Protein AF-F6WWE1-F1 (afdb_monomer_lite)

Sequence (229 aa):
MSYNGKITDGNFELQYRARCFYGRTVPSVCDVVFAVNNTKDWFSSTTFYLSDRSIKSYRSFRYDCYIFNYARRVMFGYTMLSRSMGLLVTQPQMETALRKILQPFKNYTWPGQCESNHLVVPVTYTTGESNLSNFVPPYMHSATTTGFLQIRAESYDGTYFAMCPAVRLNNCDGQFVCIGGVKNGYSTSNACNDLTDWNGIANNPDNHISKKYAHSKADIKSTIMIFYR

pLDDT: mean 82.83, std 10.73, range [48.19, 95.81]

Structure (mmCIF, N/CA/C/O backbone):
data_AF-F6WWE1-F1
#
_entry.id   AF-F6WWE1-F1
#
loop_
_atom_site.group_PDB
_atom_site.id
_atom_site.type_symbol
_atom_site.label_atom_id
_atom_site.label_alt_id
_atom_site.label_comp_id
_atom_site.label_asym_id
_atom_site.label_entity_id
_atom_site.label_seq_id
_atom_site.pdbx_PDB_ins_code
_atom_site.Cartn_x
_atom_site.Cartn_y
_atom_site.Cartn_z
_atom_site.occupancy
_atom_site.B_iso_or_equiv
_atom_site.auth_seq_id
_atom_site.auth_comp_id
_atom_site.auth_asym_id
_atom_site.auth_atom_id
_atom_site.pdbx_PDB_model_num
ATOM 1 N N . MET A 1 1 ? -22.659 -2.943 8.923 1.00 87.44 1 MET A N 1
ATOM 2 C CA . MET A 1 1 ? -22.053 -3.022 10.272 1.00 87.44 1 MET A CA 1
ATOM 3 C C . MET A 1 1 ? -20.801 -2.171 10.256 1.00 87.44 1 MET A C 1
ATOM 5 O O . MET A 1 1 ? -20.138 -2.168 9.227 1.00 87.44 1 MET A O 1
ATOM 9 N N . SER A 1 2 ? -20.496 -1.453 11.331 1.00 90.50 2 SER A N 1
ATOM 10 C CA . SER A 1 2 ? -19.273 -0.650 11.420 1.00 90.50 2 SER A CA 1
ATOM 11 C C . SER A 1 2 ? -18.490 -1.050 12.659 1.00 90.50 2 SER A C 1
ATOM 13 O O . SER A 1 2 ? -19.090 -1.390 13.677 1.00 90.50 2 SER A O 1
ATOM 15 N N . TYR A 1 3 ? -17.169 -1.004 12.555 1.00 93.50 3 TYR A N 1
ATOM 16 C CA . TYR A 1 3 ? -16.258 -1.283 13.652 1.00 93.50 3 TYR A CA 1
ATOM 17 C C . TYR A 1 3 ? -15.235 -0.165 13.774 1.00 93.50 3 TYR A C 1
ATOM 19 O O . TYR A 1 3 ? -14.798 0.424 12.785 1.00 93.50 3 TYR A O 1
ATOM 27 N N . ASN A 1 4 ? -14.807 0.085 14.998 1.00 94.31 4 ASN A N 1
ATOM 28 C CA . ASN A 1 4 ? -13.729 0.999 15.297 1.00 94.31 4 ASN A CA 1
ATOM 29 C C . ASN A 1 4 ? -12.997 0.506 16.534 1.00 94.31 4 ASN A C 1
ATOM 31 O O . ASN A 1 4 ? -13.627 0.088 17.502 1.00 94.31 4 ASN A O 1
ATOM 35 N N . GLY A 1 5 ? -11.674 0.586 16.519 1.00 94.44 5 GLY A N 1
ATOM 36 C CA . GLY A 1 5 ? -10.897 0.064 17.628 1.00 94.44 5 GLY A CA 1
ATOM 37 C C . GLY A 1 5 ? -9.429 0.420 17.554 1.00 94.44 5 GLY A C 1
ATOM 38 O O . GLY A 1 5 ? -8.971 1.129 16.650 1.00 94.44 5 GLY A O 1
ATOM 39 N N . LYS A 1 6 ? -8.710 -0.081 18.553 1.00 94.81 6 LYS A N 1
ATOM 40 C CA . LYS A 1 6 ? -7.261 -0.007 18.650 1.00 94.81 6 LYS A CA 1
ATOM 41 C C . LYS A 1 6 ? -6.705 -1.390 18.947 1.00 94.81 6 LYS A C 1
ATOM 43 O O . LYS A 1 6 ? -7.298 -2.151 19.705 1.00 94.81 6 LYS A O 1
ATOM 48 N N . ILE A 1 7 ? -5.560 -1.691 18.357 1.00 95.00 7 ILE A N 1
ATOM 49 C CA . ILE A 1 7 ? -4.804 -2.918 18.559 1.00 95.00 7 ILE A CA 1
ATOM 50 C C . ILE A 1 7 ? -3.414 -2.511 19.019 1.00 95.00 7 ILE A C 1
ATOM 52 O O . ILE A 1 7 ? -2.723 -1.781 18.313 1.00 95.00 7 ILE A O 1
ATOM 56 N N . THR A 1 8 ? -2.990 -3.022 20.167 1.00 93.12 8 THR A N 1
ATOM 57 C CA . THR A 1 8 ? -1.591 -2.949 20.592 1.00 93.12 8 THR A CA 1
ATOM 58 C C . THR A 1 8 ? -0.927 -4.294 20.327 1.00 93.12 8 THR A C 1
ATOM 60 O O . THR A 1 8 ? -1.500 -5.353 20.622 1.00 93.12 8 THR A O 1
ATOM 63 N N . ASP A 1 9 ? 0.262 -4.260 19.733 1.00 89.00 9 ASP A N 1
ATOM 64 C CA . ASP A 1 9 ? 1.059 -5.449 19.456 1.00 89.00 9 ASP A CA 1
ATOM 65 C C . ASP A 1 9 ? 2.564 -5.128 19.495 1.00 89.00 9 ASP A C 1
ATOM 67 O O . ASP A 1 9 ? 3.139 -4.600 18.541 1.00 89.00 9 ASP A O 1
ATOM 71 N N . GLY A 1 10 ? 3.210 -5.418 20.628 1.00 88.94 10 GLY A N 1
ATOM 72 C CA . GLY A 1 10 ? 4.575 -4.963 20.901 1.00 88.94 10 GLY A CA 1
ATOM 73 C C . GLY A 1 10 ? 4.642 -3.437 21.020 1.00 88.94 10 GLY A C 1
ATOM 74 O O . GLY A 1 10 ? 3.846 -2.841 21.741 1.00 88.94 10 GLY A O 1
ATOM 75 N N . ASN A 1 11 ? 5.571 -2.805 20.293 1.00 89.44 11 ASN A N 1
ATOM 76 C CA . ASN A 1 11 ? 5.728 -1.342 20.263 1.00 89.44 11 ASN A CA 1
ATOM 77 C C . ASN A 1 11 ? 4.753 -0.641 19.299 1.00 89.44 11 ASN A C 1
ATOM 79 O O . ASN A 1 11 ? 4.817 0.579 19.150 1.00 89.44 11 ASN A O 1
ATOM 83 N N . PHE A 1 12 ? 3.891 -1.395 18.610 1.00 91.12 12 PHE A N 1
ATOM 84 C CA . PHE A 1 12 ? 2.969 -0.857 17.617 1.00 91.12 12 PHE A CA 1
ATOM 85 C C . PHE A 1 12 ? 1.581 -0.625 18.223 1.00 91.12 12 PHE A C 1
ATOM 87 O O . PHE A 1 12 ? 1.000 -1.537 18.818 1.00 91.12 12 PHE A O 1
ATOM 94 N N . GLU A 1 13 ? 1.019 0.567 18.012 1.00 93.50 13 GLU A N 1
ATOM 95 C CA . GLU A 1 13 ? -0.414 0.836 18.171 1.00 93.50 13 GLU A CA 1
ATOM 96 C C . GLU A 1 13 ? -1.033 1.043 16.787 1.00 93.50 13 GLU A C 1
ATOM 98 O O . GLU A 1 13 ? -0.643 1.940 16.038 1.00 93.50 13 GLU A O 1
ATOM 103 N N . LEU A 1 14 ? -2.027 0.223 16.456 1.00 93.44 14 LEU A N 1
ATOM 104 C CA . LEU A 1 14 ? -2.829 0.339 15.247 1.00 93.44 14 LEU A CA 1
ATOM 105 C C . LEU A 1 14 ? -4.232 0.816 15.617 1.00 93.44 14 LEU A C 1
ATOM 107 O O . LEU A 1 14 ? -4.953 0.140 16.346 1.00 93.44 14 LEU A O 1
ATOM 111 N N . GLN A 1 15 ? -4.645 1.961 15.084 1.00 94.88 15 GLN A N 1
ATOM 112 C CA . GLN A 1 15 ? -6.026 2.444 15.141 1.00 94.88 15 GLN A CA 1
ATOM 113 C C . GLN A 1 15 ? -6.735 2.047 13.847 1.00 94.88 15 GLN A C 1
ATOM 115 O O . GLN A 1 15 ? -6.130 2.145 12.782 1.00 94.88 15 GLN A O 1
ATOM 120 N N . TYR A 1 16 ? -7.999 1.624 13.907 1.00 94.81 16 TYR A N 1
ATOM 121 C CA . TYR A 1 16 ? -8.746 1.258 12.702 1.00 94.81 16 TYR A CA 1
ATOM 122 C C . TYR A 1 16 ? -10.198 1.750 12.698 1.00 94.81 16 TYR A C 1
ATOM 124 O O . TYR A 1 16 ? -10.828 1.986 13.738 1.00 94.81 16 TYR A O 1
ATOM 132 N N . ARG A 1 17 ? -10.727 1.877 11.481 1.00 94.69 17 ARG A N 1
ATOM 133 C CA . ARG A 1 17 ? -12.132 2.104 11.135 1.00 94.69 17 ARG A CA 1
ATOM 134 C C . ARG A 1 17 ? -12.515 1.084 10.077 1.00 94.69 17 ARG A C 1
ATOM 136 O O . ARG A 1 17 ? -11.770 0.898 9.119 1.00 94.69 17 ARG A O 1
ATOM 143 N N . ALA A 1 18 ? -13.654 0.428 10.242 1.00 93.12 18 ALA A N 1
ATOM 144 C CA . ALA A 1 18 ? -14.125 -0.531 9.264 1.00 93.12 18 ALA A CA 1
ATOM 145 C C . ALA A 1 18 ? -15.625 -0.467 9.020 1.00 93.12 18 ALA A C 1
ATOM 147 O O . ALA A 1 18 ? -16.416 -0.170 9.919 1.00 93.12 18 ALA A O 1
ATOM 148 N N . ARG A 1 19 ? -16.013 -0.817 7.796 1.00 91.88 19 ARG A N 1
ATOM 149 C CA . ARG A 1 19 ? -17.398 -0.906 7.355 1.00 91.88 19 ARG A CA 1
ATOM 150 C C . ARG A 1 19 ? -17.631 -2.188 6.591 1.00 91.88 19 ARG A C 1
ATOM 152 O O . ARG A 1 19 ? -17.045 -2.405 5.545 1.00 91.88 19 ARG A O 1
ATOM 159 N N . CYS A 1 20 ? -18.566 -2.978 7.089 1.00 92.12 20 CYS A N 1
ATOM 160 C CA . CYS A 1 20 ? -18.932 -4.268 6.543 1.00 92.12 20 CYS A CA 1
ATOM 161 C C . CYS A 1 20 ? -20.318 -4.255 5.897 1.00 92.12 20 CYS A C 1
ATOM 163 O O . CYS A 1 20 ? -21.329 -3.960 6.555 1.00 92.12 20 CYS A O 1
ATOM 165 N N . PHE A 1 21 ? -20.348 -4.673 4.637 1.00 90.81 21 PHE A N 1
ATOM 166 C CA . PHE A 1 21 ? -21.519 -5.016 3.843 1.00 90.81 21 PHE A CA 1
ATOM 167 C C . PHE A 1 21 ? -21.629 -6.544 3.773 1.00 90.81 21 PHE A C 1
ATOM 169 O O . PHE A 1 21 ? -20.702 -7.226 3.341 1.00 90.81 21 PHE A O 1
ATOM 176 N N . TYR A 1 22 ? -22.746 -7.092 4.244 1.00 93.44 22 TYR A N 1
ATOM 177 C CA . TYR A 1 22 ? -22.943 -8.532 4.439 1.00 93.44 22 TYR A CA 1
ATOM 178 C C . TYR A 1 22 ? -24.430 -8.897 4.284 1.00 93.44 22 TYR A C 1
ATOM 180 O O . TYR A 1 22 ? -25.260 -8.012 4.065 1.00 93.44 22 TYR A O 1
ATOM 188 N N . GLY A 1 23 ? -24.764 -10.187 4.385 1.00 88.69 23 GLY A N 1
ATOM 189 C CA . GLY A 1 23 ? -26.147 -10.679 4.323 1.00 88.69 23 GLY A CA 1
ATOM 190 C C . GLY A 1 23 ? -26.704 -10.837 2.905 1.00 88.69 23 GLY A C 1
ATOM 191 O O . GLY A 1 23 ? -27.915 -10.848 2.715 1.00 88.69 23 GLY A O 1
ATOM 192 N N . ARG A 1 24 ? -25.828 -10.929 1.900 1.00 85.44 24 ARG A N 1
ATOM 193 C CA . ARG A 1 24 ? -26.193 -11.186 0.499 1.00 85.44 24 ARG A CA 1
ATOM 194 C C . ARG A 1 24 ? -25.726 -12.582 0.086 1.00 85.44 24 ARG A C 1
ATOM 196 O O . ARG A 1 24 ? -24.880 -13.170 0.742 1.00 85.44 24 ARG A O 1
ATOM 203 N N . THR A 1 25 ? -26.213 -13.088 -1.042 1.00 87.81 25 THR A N 1
ATOM 204 C CA . THR A 1 25 ? -25.735 -14.353 -1.639 1.00 87.81 25 THR A CA 1
ATOM 205 C C . THR A 1 25 ? -24.327 -14.255 -2.241 1.00 87.81 25 THR A C 1
ATOM 207 O O . THR A 1 25 ? -23.790 -15.242 -2.734 1.00 87.81 25 THR A O 1
ATOM 210 N N . VAL A 1 26 ? -23.712 -13.072 -2.187 1.00 87.25 26 VAL A N 1
ATOM 211 C CA . VAL A 1 26 ? -22.336 -12.802 -2.615 1.00 87.25 26 VAL A CA 1
ATOM 212 C C . VAL A 1 26 ? -21.418 -12.654 -1.397 1.00 87.25 26 VAL A C 1
ATOM 214 O O . VAL A 1 26 ? -21.916 -12.367 -0.304 1.00 87.25 26 VAL A O 1
ATOM 217 N N . PRO A 1 27 ? -20.091 -12.833 -1.546 1.00 89.75 27 PRO A N 1
ATOM 218 C CA . PRO A 1 27 ? -19.147 -12.602 -0.458 1.00 89.75 27 PRO A CA 1
ATOM 219 C C . PRO A 1 27 ? -19.346 -11.239 0.216 1.00 89.75 27 PRO A C 1
ATOM 221 O O . PRO A 1 27 ? -19.665 -10.246 -0.440 1.00 89.75 27 PRO A O 1
ATOM 224 N N . SER A 1 28 ? -19.167 -11.188 1.537 1.00 91.94 28 SER A N 1
ATOM 225 C CA . SER A 1 28 ? -19.201 -9.923 2.269 1.00 91.94 28 SER A CA 1
ATOM 226 C C . SER A 1 28 ? -18.017 -9.052 1.863 1.00 91.94 28 SER A C 1
ATOM 228 O O . SER A 1 28 ? -16.964 -9.569 1.495 1.00 91.94 28 SER A O 1
ATOM 230 N N . VAL A 1 29 ? -18.139 -7.741 2.027 1.00 90.81 29 VAL A N 1
ATOM 231 C CA . VAL A 1 29 ? -17.014 -6.814 1.863 1.00 90.81 29 VAL A CA 1
ATOM 232 C C . VAL A 1 29 ? -16.911 -5.956 3.106 1.00 90.81 29 VAL A C 1
ATOM 234 O O . VAL A 1 29 ? -17.898 -5.360 3.532 1.00 90.81 29 VAL A O 1
ATOM 237 N N . CYS A 1 30 ? -15.725 -5.921 3.698 1.00 92.44 30 CYS A N 1
ATOM 238 C CA . CYS A 1 30 ? -15.390 -5.068 4.819 1.00 92.44 30 CYS A CA 1
ATOM 239 C C . CYS A 1 30 ? -14.237 -4.155 4.437 1.00 92.44 30 CYS A C 1
ATOM 241 O O . CYS A 1 30 ? -13.093 -4.601 4.387 1.00 92.44 30 CYS A O 1
ATOM 243 N N . ASP A 1 31 ? -14.551 -2.889 4.197 1.00 90.88 31 ASP A N 1
ATOM 244 C CA . ASP A 1 31 ? -13.568 -1.830 4.011 1.00 90.88 31 ASP A CA 1
ATOM 245 C C . ASP A 1 31 ? -12.914 -1.538 5.354 1.00 90.88 31 ASP A C 1
ATOM 247 O O . ASP A 1 31 ? -13.621 -1.210 6.306 1.00 90.88 31 ASP A O 1
ATOM 251 N N . VAL A 1 32 ? -11.593 -1.664 5.451 1.00 92.69 32 VAL A N 1
ATOM 252 C CA . VAL A 1 32 ? -10.829 -1.415 6.676 1.00 92.69 32 VAL A CA 1
ATOM 253 C C . VAL A 1 32 ? -9.749 -0.388 6.381 1.00 92.69 32 VAL A C 1
ATOM 255 O O . VAL A 1 32 ? -8.858 -0.617 5.569 1.00 92.69 32 VAL A O 1
ATOM 258 N N . VAL A 1 33 ? -9.805 0.739 7.077 1.00 91.81 33 VAL A N 1
ATOM 259 C CA . VAL A 1 33 ? -8.757 1.758 7.077 1.00 91.81 33 VAL A CA 1
ATOM 260 C C . VAL A 1 33 ? -8.065 1.727 8.428 1.00 91.81 33 VAL A C 1
ATOM 262 O O . VAL A 1 33 ? -8.724 1.644 9.466 1.00 91.81 33 VAL A O 1
ATOM 265 N N . PHE A 1 34 ? -6.740 1.797 8.429 1.00 92.62 34 PHE A N 1
ATOM 266 C CA . PHE A 1 34 ? -5.952 1.750 9.648 1.00 92.62 34 PHE A CA 1
ATOM 267 C C . PHE A 1 34 ? -4.746 2.681 9.600 1.00 92.62 34 PHE A C 1
ATOM 269 O O . PHE A 1 34 ? -4.249 3.054 8.540 1.00 92.62 34 PHE A O 1
ATOM 276 N N . ALA A 1 35 ? -4.276 3.059 10.783 1.00 90.12 35 ALA A N 1
ATOM 277 C CA . ALA A 1 35 ? -3.076 3.849 10.967 1.00 90.12 35 ALA A CA 1
ATOM 278 C C . ALA A 1 35 ? -2.245 3.233 12.085 1.00 90.12 35 ALA A C 1
ATOM 280 O O . ALA A 1 35 ? -2.783 2.901 13.141 1.00 90.12 35 ALA A O 1
ATOM 281 N N . VAL A 1 36 ? -0.947 3.083 11.845 1.00 89.19 36 VAL A N 1
ATOM 282 C CA . VAL A 1 36 ? -0.004 2.444 12.761 1.00 89.19 36 VAL A CA 1
ATOM 283 C C . VAL A 1 36 ? 1.007 3.469 13.239 1.00 89.19 36 VAL A C 1
ATOM 285 O O . VAL A 1 36 ? 1.615 4.179 12.436 1.00 89.19 36 VAL A O 1
ATOM 288 N N . ASN A 1 37 ? 1.207 3.518 14.548 1.00 90.25 37 ASN A N 1
ATOM 289 C CA . ASN A 1 37 ? 2.287 4.257 15.175 1.00 90.25 37 ASN A CA 1
ATOM 290 C C . ASN A 1 37 ? 3.213 3.297 15.934 1.00 90.25 37 ASN A C 1
ATOM 292 O O . ASN A 1 37 ? 2.800 2.218 16.357 1.00 90.25 37 ASN A O 1
ATOM 296 N N . ASN A 1 38 ? 4.474 3.696 16.069 1.00 88.88 38 ASN A N 1
ATOM 297 C CA . ASN A 1 38 ? 5.464 3.048 16.913 1.00 88.88 38 ASN A CA 1
ATOM 298 C C . ASN A 1 38 ? 6.370 4.134 17.508 1.00 88.88 38 ASN A C 1
ATOM 300 O O . ASN A 1 38 ? 7.263 4.677 16.855 1.00 88.88 38 ASN A O 1
ATOM 304 N N . THR A 1 39 ? 6.118 4.493 18.762 1.00 88.31 39 THR A N 1
ATOM 305 C CA . THR A 1 39 ? 6.848 5.576 19.438 1.00 88.31 39 THR A CA 1
ATOM 306 C C . THR A 1 39 ? 8.296 5.216 19.745 1.00 88.31 39 THR A C 1
ATOM 308 O O . THR A 1 39 ? 9.123 6.118 19.853 1.00 88.31 39 THR A O 1
ATOM 311 N N . LYS A 1 40 ? 8.614 3.922 19.855 1.00 86.56 40 LYS A N 1
ATOM 312 C CA . LYS A 1 40 ? 9.942 3.443 20.238 1.00 86.56 40 LYS A CA 1
ATOM 313 C C . LYS A 1 40 ? 10.888 3.357 19.046 1.00 86.56 40 LYS A C 1
ATOM 315 O O . LYS A 1 40 ? 11.976 3.915 19.097 1.00 86.56 40 LYS A O 1
ATOM 320 N N . ASP A 1 41 ? 10.456 2.693 17.979 1.00 81.69 41 ASP A N 1
ATOM 321 C CA . ASP A 1 41 ? 11.326 2.383 16.842 1.00 81.69 41 ASP A CA 1
ATOM 322 C C . ASP A 1 41 ? 11.171 3.413 15.715 1.00 81.69 41 ASP A C 1
ATOM 324 O O . ASP A 1 41 ? 12.109 3.660 14.959 1.00 81.69 41 ASP A O 1
ATOM 328 N N . TRP A 1 42 ? 9.991 4.036 15.579 1.00 80.62 42 TRP A N 1
ATOM 329 C CA . TRP A 1 42 ? 9.725 5.024 14.524 1.00 80.62 42 TRP A CA 1
ATOM 330 C C . TRP A 1 42 ? 9.684 6.459 15.051 1.00 80.62 42 TRP A C 1
ATOM 332 O O . TRP A 1 42 ? 9.688 7.395 14.253 1.00 80.62 42 TRP A O 1
ATOM 342 N N . PHE A 1 43 ? 9.663 6.673 16.371 1.00 83.75 43 PHE A N 1
ATOM 343 C CA . PHE A 1 43 ? 9.417 7.985 16.985 1.00 83.75 43 PHE A CA 1
ATOM 344 C C . PHE A 1 43 ? 8.134 8.639 16.445 1.00 83.75 43 PHE A C 1
ATOM 346 O O . PHE A 1 43 ? 8.110 9.827 16.098 1.00 83.75 43 PHE A O 1
ATOM 353 N N . SER A 1 44 ? 7.079 7.836 16.289 1.00 86.88 44 SER A N 1
ATOM 354 C CA . SER A 1 44 ? 5.791 8.316 15.798 1.00 86.88 44 SER A CA 1
ATOM 355 C C . SER A 1 44 ? 5.156 9.339 16.743 1.00 86.88 44 SER A C 1
ATOM 357 O O . SER A 1 44 ? 5.294 9.249 17.962 1.00 86.88 44 SER A O 1
ATOM 359 N N . SER A 1 45 ? 4.387 10.276 16.183 1.00 84.88 45 SER A N 1
ATOM 360 C CA . SER A 1 45 ? 3.476 11.122 16.969 1.00 84.88 45 SER A CA 1
ATOM 361 C C . SER A 1 45 ? 2.328 10.291 17.550 1.00 84.88 45 SER A C 1
ATOM 363 O O . SER A 1 45 ? 1.832 9.380 16.891 1.00 84.88 45 SER A O 1
ATOM 365 N N . THR A 1 46 ? 1.863 10.632 18.752 1.00 83.75 46 THR A N 1
ATOM 366 C CA . THR A 1 46 ? 0.700 10.006 19.411 1.00 83.75 46 THR A CA 1
ATOM 367 C C . THR A 1 46 ? -0.542 10.899 19.420 1.00 83.75 46 THR A C 1
ATOM 369 O O . THR A 1 46 ? -1.591 10.491 19.907 1.00 83.75 46 THR A O 1
ATOM 372 N N . THR A 1 47 ? -0.450 12.119 18.884 1.00 87.38 47 THR A N 1
ATOM 373 C CA . THR A 1 47 ? -1.510 13.139 18.992 1.00 87.38 47 THR A CA 1
ATOM 374 C C . THR A 1 47 ? -2.531 13.095 17.856 1.00 87.38 47 THR A C 1
ATOM 376 O O . THR A 1 47 ? -3.480 13.883 17.842 1.00 87.38 47 THR A O 1
ATOM 379 N N . PHE A 1 48 ? -2.354 12.189 16.894 1.00 88.88 48 PHE A N 1
ATOM 380 C CA . PHE A 1 48 ? -3.262 12.017 15.766 1.00 88.88 48 PHE A CA 1
ATOM 381 C C . PHE A 1 48 ? -4.362 10.996 16.073 1.00 88.88 48 PHE A C 1
ATOM 383 O O . PHE A 1 48 ? -4.194 10.085 16.888 1.00 88.88 48 PHE A O 1
ATOM 390 N N . TYR A 1 49 ? -5.484 11.120 15.370 1.00 89.38 49 TYR A N 1
ATOM 391 C CA . TYR A 1 49 ? -6.564 10.139 15.425 1.00 89.38 49 TYR A CA 1
ATOM 392 C C . TYR A 1 49 ? -7.194 9.935 14.049 1.00 89.38 49 TYR A C 1
ATOM 394 O O . TYR A 1 49 ? -7.222 10.845 13.215 1.00 89.38 49 TYR A O 1
ATOM 402 N N . LEU A 1 50 ? -7.710 8.725 13.823 1.00 90.19 50 LEU A N 1
ATOM 403 C CA . LEU A 1 50 ? -8.499 8.404 12.636 1.00 90.19 50 LEU A CA 1
ATOM 404 C C . LEU A 1 50 ? -9.954 8.834 12.809 1.00 90.19 50 LEU A C 1
ATOM 406 O O . LEU A 1 50 ? -10.584 8.586 13.839 1.00 90.19 50 LEU A O 1
ATOM 410 N N . SER A 1 51 ? -10.509 9.420 11.760 1.00 88.69 51 SER A N 1
ATOM 411 C CA . SER A 1 51 ? -11.920 9.775 11.661 1.00 88.69 51 SER A CA 1
ATOM 412 C C . SER A 1 51 ? -12.441 9.418 10.278 1.00 88.69 51 SER A C 1
ATOM 414 O O . SER A 1 51 ? -11.671 9.311 9.325 1.00 88.69 51 SER A O 1
ATOM 416 N N . ASP A 1 52 ? -13.746 9.233 10.162 1.00 87.38 52 ASP A N 1
ATOM 417 C CA . ASP A 1 52 ? -14.385 8.900 8.904 1.00 87.38 52 ASP A CA 1
ATOM 418 C C . ASP A 1 52 ? -15.692 9.667 8.728 1.00 87.38 52 ASP A C 1
ATOM 420 O O . ASP A 1 52 ? -16.375 10.030 9.687 1.00 87.38 52 ASP A O 1
ATOM 424 N N . ARG A 1 53 ? -16.032 9.944 7.471 1.00 86.81 53 ARG A N 1
ATOM 425 C CA . ARG A 1 53 ? -17.260 10.631 7.088 1.00 86.81 53 ARG A CA 1
ATOM 426 C C . ARG A 1 53 ? -17.891 9.908 5.918 1.00 86.81 53 ARG A C 1
ATOM 428 O O . ARG A 1 53 ? -17.226 9.500 4.973 1.00 86.81 53 ARG A O 1
ATOM 435 N N . SER A 1 54 ? -19.209 9.768 5.971 1.00 84.50 54 SER A N 1
ATOM 436 C CA . SER A 1 54 ? -19.989 9.268 4.839 1.00 84.50 54 SER A CA 1
ATOM 437 C C . SER A 1 54 ? -20.911 10.352 4.342 1.00 84.50 54 SER A C 1
ATOM 439 O O . SER A 1 54 ? -21.685 10.917 5.113 1.00 84.50 54 SER A O 1
ATOM 441 N N . ILE A 1 55 ? -20.823 10.636 3.051 1.00 84.50 55 ILE A N 1
ATOM 442 C CA . ILE A 1 55 ? -21.663 11.616 2.385 1.00 84.50 55 ILE A CA 1
ATOM 443 C C . ILE A 1 55 ? -22.493 10.859 1.359 1.00 84.50 55 ILE A C 1
ATOM 445 O O . ILE A 1 55 ? -21.970 10.279 0.406 1.00 84.50 55 ILE A O 1
ATOM 449 N N . LYS A 1 56 ? -23.807 10.854 1.575 1.00 81.94 56 LYS A N 1
ATOM 450 C CA . LYS A 1 56 ? -24.765 10.313 0.617 1.00 81.94 56 LYS A CA 1
ATOM 451 C C . LYS A 1 56 ? -25.222 11.447 -0.295 1.00 81.94 56 LYS A C 1
ATOM 453 O O . LYS A 1 56 ? -25.811 12.413 0.176 1.00 81.94 56 LYS A O 1
ATOM 458 N N . SER A 1 57 ? -24.952 11.312 -1.585 1.00 80.88 57 SER A N 1
ATOM 459 C CA . SER A 1 57 ? -25.546 12.134 -2.637 1.00 80.88 57 SER A CA 1
ATOM 460 C C . SER A 1 57 ? -26.596 11.318 -3.395 1.00 80.88 57 SER A C 1
ATOM 462 O O . SER A 1 57 ? -26.715 10.105 -3.216 1.00 80.88 57 SER A O 1
ATOM 464 N N . TYR A 1 58 ? -27.367 11.977 -4.255 1.00 77.12 58 TYR A N 1
ATOM 465 C CA . TYR A 1 58 ? -28.471 11.370 -5.004 1.00 77.12 58 TYR A CA 1
ATOM 466 C C . TYR A 1 58 ? -28.020 10.217 -5.921 1.00 77.12 58 TYR A C 1
ATOM 468 O O . TYR A 1 58 ? -28.790 9.298 -6.181 1.00 77.12 58 TYR A O 1
ATOM 476 N N . ARG A 1 59 ? -26.770 10.258 -6.412 1.00 84.44 59 ARG A N 1
ATOM 477 C CA . ARG A 1 59 ? -26.197 9.261 -7.341 1.00 84.44 59 ARG A CA 1
ATOM 478 C C . ARG A 1 59 ? -24.868 8.660 -6.896 1.00 84.44 59 ARG A C 1
ATOM 480 O O . ARG A 1 59 ? -24.326 7.809 -7.592 1.00 84.44 59 ARG A O 1
ATOM 487 N N . SER A 1 60 ? -24.317 9.107 -5.774 1.00 77.00 60 SER A N 1
ATOM 488 C CA . SER A 1 60 ? -23.019 8.634 -5.307 1.00 77.00 60 SER A CA 1
ATOM 489 C C . SER A 1 60 ? -22.995 8.499 -3.799 1.00 77.00 60 SER A C 1
ATOM 491 O O . SER A 1 60 ? -23.653 9.233 -3.058 1.00 77.00 60 SER A O 1
ATOM 493 N N . PHE A 1 61 ? -22.215 7.528 -3.351 1.00 76.69 61 PHE A N 1
ATOM 494 C CA . PHE A 1 61 ? -21.882 7.354 -1.957 1.00 76.69 61 PHE A CA 1
ATOM 495 C C . PHE A 1 61 ? -20.390 7.616 -1.821 1.00 76.69 61 PHE A C 1
ATOM 497 O O . PHE A 1 61 ? -19.581 6.912 -2.421 1.00 76.69 61 PHE A O 1
ATOM 504 N N . ARG A 1 62 ? -20.036 8.663 -1.081 1.00 80.50 62 ARG A N 1
ATOM 505 C CA . ARG A 1 62 ? -18.646 9.024 -0.829 1.00 80.50 62 ARG A CA 1
ATOM 506 C C . ARG A 1 62 ? -18.291 8.641 0.598 1.00 80.50 62 ARG A C 1
ATOM 508 O O . ARG A 1 62 ? -19.005 9.006 1.535 1.00 80.50 62 ARG A O 1
ATOM 515 N N . TYR A 1 63 ? -17.203 7.896 0.739 1.00 80.31 63 TYR A N 1
ATOM 516 C CA . TYR A 1 63 ? -16.624 7.545 2.023 1.00 80.31 63 TYR A CA 1
ATOM 517 C C . TYR A 1 63 ? -15.239 8.166 2.120 1.00 80.31 63 TYR A C 1
ATOM 519 O O . TYR A 1 63 ? -14.366 7.845 1.320 1.00 80.31 63 TYR A O 1
ATOM 527 N N . ASP A 1 64 ? -15.075 9.076 3.071 1.00 83.19 64 ASP A N 1
ATOM 528 C CA . ASP A 1 64 ? -13.816 9.759 3.321 1.00 83.19 64 ASP A CA 1
ATOM 529 C C . ASP A 1 64 ? -13.254 9.292 4.665 1.00 83.19 64 ASP A C 1
ATOM 531 O O . ASP A 1 64 ? -13.969 9.277 5.670 1.00 83.19 64 ASP A O 1
ATOM 535 N N . CYS A 1 65 ? -11.966 8.959 4.690 1.00 83.38 65 CYS A N 1
ATOM 536 C CA . CYS A 1 65 ? -11.213 8.713 5.914 1.00 83.38 65 CYS A CA 1
ATOM 537 C C . CYS A 1 65 ? -10.143 9.788 6.076 1.00 83.38 65 CYS A C 1
ATOM 539 O O . CYS A 1 65 ? -9.468 10.160 5.119 1.00 83.38 65 CYS A O 1
ATOM 541 N N . TYR A 1 66 ? -9.984 10.265 7.304 1.00 84.25 66 TYR A N 1
ATOM 542 C CA . TYR A 1 66 ? -9.092 11.358 7.652 1.00 84.25 66 TYR A CA 1
ATOM 543 C C . TYR A 1 66 ? -8.173 10.947 8.793 1.00 84.25 66 TYR A C 1
ATOM 545 O O . TYR A 1 66 ? -8.600 10.305 9.756 1.00 84.25 66 TYR A O 1
ATOM 553 N N . ILE A 1 67 ? -6.929 11.406 8.715 1.00 85.56 67 ILE A N 1
ATOM 554 C CA . ILE A 1 67 ? -6.038 11.497 9.864 1.00 85.56 67 ILE A CA 1
ATOM 555 C C . ILE A 1 67 ? -6.041 12.958 10.308 1.00 85.56 67 ILE A C 1
ATOM 557 O O . ILE A 1 67 ? -5.620 13.834 9.555 1.00 85.56 67 ILE A O 1
ATOM 561 N N . PHE A 1 68 ? -6.547 13.225 11.510 1.00 84.81 68 PHE A N 1
ATOM 562 C CA . PHE A 1 68 ? -6.556 14.567 12.089 1.00 84.81 68 PHE A CA 1
ATOM 563 C C . PHE A 1 68 ? -5.307 14.811 12.946 1.00 84.81 68 PHE A C 1
ATOM 565 O O . PHE A 1 68 ? -4.742 13.873 13.510 1.00 84.81 68 PHE A O 1
ATOM 572 N N . ASN A 1 69 ? -4.933 16.088 13.094 1.00 88.69 69 ASN A N 1
ATOM 573 C CA . ASN A 1 69 ? -3.738 16.588 13.793 1.00 88.69 69 ASN A CA 1
ATOM 574 C C . ASN A 1 69 ? -2.400 16.231 13.108 1.00 88.69 69 ASN A C 1
ATOM 576 O O . ASN A 1 69 ? -2.350 15.784 11.964 1.00 88.69 69 ASN A O 1
ATOM 580 N N . TYR A 1 70 ? -1.289 16.479 13.810 1.00 80.06 70 TYR A N 1
ATOM 581 C CA . TYR A 1 70 ? 0.076 16.284 13.319 1.00 80.06 70 TYR A CA 1
ATOM 582 C C . TYR A 1 70 ? 0.513 14.819 13.420 1.00 80.06 70 TYR A C 1
ATOM 584 O O . TYR A 1 70 ? 1.238 14.409 14.333 1.00 80.06 70 TYR A O 1
ATOM 592 N N . ALA A 1 71 ? 0.075 14.021 12.451 1.00 81.38 71 ALA A N 1
ATOM 593 C CA . ALA A 1 71 ? 0.625 12.698 12.210 1.00 81.38 71 ALA A CA 1
ATOM 594 C C . ALA A 1 71 ? 2.073 12.807 11.706 1.00 81.38 71 ALA A C 1
ATOM 596 O O . ALA A 1 71 ? 2.359 13.493 10.727 1.00 81.38 71 ALA A O 1
ATOM 597 N N . ARG A 1 72 ? 3.003 12.125 12.379 1.00 79.12 72 ARG A N 1
ATOM 598 C CA . ARG A 1 72 ? 4.423 12.101 12.007 1.00 79.12 72 ARG A CA 1
ATOM 599 C C . ARG A 1 72 ? 4.965 10.696 12.173 1.00 79.12 72 ARG A C 1
ATOM 601 O O . ARG A 1 72 ? 4.777 10.115 13.238 1.00 79.12 72 ARG A O 1
ATOM 608 N N . ARG A 1 73 ? 5.669 10.203 11.145 1.00 74.38 73 ARG A N 1
ATOM 609 C CA . ARG A 1 73 ? 6.292 8.867 11.121 1.00 74.38 73 ARG A CA 1
ATOM 610 C C . ARG A 1 73 ? 5.279 7.772 11.476 1.00 74.38 73 ARG A C 1
ATOM 612 O O . ARG A 1 73 ? 5.528 6.944 12.344 1.00 74.38 73 ARG A O 1
ATOM 619 N N . VAL A 1 74 ? 4.109 7.830 10.848 1.00 80.19 74 VAL A N 1
ATOM 620 C CA . VAL A 1 74 ? 3.023 6.854 10.997 1.00 80.19 74 VAL A CA 1
ATOM 621 C C . VAL A 1 74 ? 2.812 6.148 9.669 1.00 80.19 74 VAL A C 1
ATOM 623 O O . VAL A 1 74 ? 3.047 6.735 8.614 1.00 80.19 74 VAL A O 1
ATOM 626 N N . MET A 1 75 ? 2.342 4.909 9.718 1.00 80.81 75 MET A N 1
ATOM 627 C CA . MET A 1 75 ? 1.855 4.218 8.532 1.00 80.81 75 MET A CA 1
ATOM 628 C C . MET A 1 75 ? 0.352 4.442 8.416 1.00 80.81 75 MET A C 1
ATOM 630 O O . MET A 1 75 ? -0.358 4.341 9.412 1.00 80.81 75 MET A O 1
ATOM 634 N N . PHE A 1 76 ? -0.136 4.687 7.208 1.00 81.50 76 PHE A N 1
ATOM 635 C CA . PHE A 1 76 ? -1.554 4.616 6.879 1.00 81.50 76 PHE A CA 1
ATOM 636 C C . PHE A 1 76 ? -1.775 3.464 5.904 1.00 81.50 76 PHE A C 1
ATOM 638 O O . PHE A 1 76 ? -0.936 3.219 5.038 1.00 81.50 76 PHE A O 1
ATOM 645 N N . GLY A 1 77 ? -2.883 2.749 6.053 1.00 80.44 77 GLY A N 1
ATOM 646 C CA . GLY A 1 77 ? -3.209 1.620 5.201 1.00 80.44 77 GLY A CA 1
ATOM 647 C C . GLY A 1 77 ? -4.706 1.448 5.000 1.00 80.44 77 GLY A C 1
ATOM 648 O O . GLY A 1 77 ? -5.528 1.841 5.830 1.00 80.44 77 GLY A O 1
ATOM 649 N N . TYR A 1 78 ? -5.040 0.822 3.879 1.00 85.00 78 TYR A N 1
ATOM 650 C CA . TYR A 1 78 ? -6.384 0.395 3.523 1.00 85.00 78 TYR A CA 1
ATOM 651 C C . TYR A 1 78 ? -6.335 -1.070 3.093 1.00 85.00 78 TYR A C 1
ATOM 653 O O . TYR A 1 78 ? -5.402 -1.502 2.417 1.00 85.00 78 TYR A O 1
ATOM 661 N N . THR A 1 79 ? -7.328 -1.849 3.504 1.00 87.00 79 THR A N 1
ATOM 662 C CA . THR A 1 79 ? -7.500 -3.232 3.069 1.00 87.00 79 THR A CA 1
ATOM 663 C C . THR A 1 79 ? -8.981 -3.588 3.019 1.00 87.00 79 THR A C 1
ATOM 665 O O . THR A 1 79 ? -9.798 -2.997 3.726 1.00 87.00 79 THR A O 1
ATOM 668 N N . MET A 1 80 ? -9.331 -4.568 2.191 1.00 89.31 80 MET A N 1
ATOM 669 C CA . MET A 1 80 ? -10.669 -5.147 2.150 1.00 89.31 80 MET A CA 1
ATOM 670 C C . MET A 1 80 ? -10.621 -6.570 2.687 1.00 89.31 80 MET A C 1
ATOM 672 O O . MET A 1 80 ? -9.863 -7.406 2.199 1.00 89.31 80 MET A O 1
ATOM 676 N N . LEU A 1 81 ? -11.469 -6.861 3.668 1.00 90.75 81 LEU A N 1
ATOM 677 C CA . LEU A 1 81 ? -11.678 -8.216 4.164 1.00 90.75 81 LEU A CA 1
ATOM 678 C C . LEU A 1 81 ? -12.987 -8.771 3.610 1.00 90.75 81 LEU A C 1
ATOM 680 O O . LEU A 1 81 ? -13.989 -8.065 3.519 1.00 90.75 81 LEU A O 1
ATOM 684 N N . SER A 1 82 ? -12.997 -10.054 3.269 1.00 90.81 82 SER A N 1
ATOM 685 C CA . SER A 1 82 ? -14.179 -10.725 2.735 1.00 90.81 82 SER A CA 1
ATOM 686 C C . SER A 1 82 ? -14.406 -12.067 3.413 1.00 90.81 82 SER A C 1
ATOM 688 O O . SER A 1 82 ? -13.472 -12.709 3.896 1.00 90.81 82 SER A O 1
ATOM 690 N N . ARG A 1 83 ? -15.667 -12.497 3.444 1.00 91.00 83 ARG A N 1
ATOM 691 C CA . ARG A 1 83 ? -16.078 -13.847 3.817 1.00 91.00 83 ARG A CA 1
ATOM 692 C C . ARG A 1 83 ? -17.075 -14.383 2.806 1.00 91.00 83 ARG A C 1
ATOM 694 O O . ARG A 1 83 ? -17.949 -13.666 2.320 1.00 91.00 83 ARG A O 1
ATOM 701 N N . SER A 1 84 ? -16.945 -15.671 2.518 1.00 89.62 84 SER A N 1
ATOM 702 C CA . SER A 1 84 ? -17.852 -16.400 1.638 1.00 89.62 84 SER A CA 1
ATOM 703 C C . SER A 1 84 ? -19.284 -16.428 2.186 1.00 89.62 84 SER A C 1
ATOM 705 O O . SER A 1 84 ? -19.521 -16.246 3.382 1.00 89.62 84 SER A O 1
ATOM 707 N N . MET A 1 85 ? -20.244 -16.655 1.282 1.00 88.25 85 MET A N 1
ATOM 708 C CA . MET A 1 85 ? -21.677 -16.788 1.593 1.00 88.25 85 MET A CA 1
ATOM 709 C C . MET A 1 85 ? -22.285 -15.572 2.314 1.00 88.25 85 MET A C 1
ATOM 711 O O . MET A 1 85 ? -23.212 -15.713 3.108 1.00 88.25 85 MET A O 1
ATOM 715 N N . GLY A 1 86 ? -21.729 -14.378 2.089 1.00 87.88 86 GLY A N 1
ATOM 716 C CA . GLY A 1 86 ? -22.221 -13.138 2.690 1.00 87.88 86 GLY A CA 1
ATOM 717 C C . GLY A 1 86 ? -22.133 -13.085 4.212 1.00 87.88 86 GLY A C 1
ATOM 718 O O . GLY A 1 86 ? -22.803 -12.248 4.822 1.00 87.88 86 GLY A O 1
ATOM 719 N N . LEU A 1 87 ? -21.335 -13.959 4.833 1.00 92.56 87 LEU A N 1
ATOM 720 C CA . LEU A 1 87 ? -21.160 -13.984 6.279 1.00 92.56 87 LEU A CA 1
ATOM 721 C C . LEU A 1 87 ? -20.454 -12.717 6.756 1.00 92.56 87 LEU A C 1
ATOM 723 O O . LEU A 1 87 ? -19.531 -12.226 6.121 1.00 92.56 87 LEU A O 1
ATOM 727 N N . LEU A 1 88 ? -20.851 -12.206 7.916 1.00 94.00 88 LEU A N 1
ATOM 728 C CA . LEU A 1 88 ? -20.191 -11.054 8.519 1.00 94.00 88 LEU A CA 1
ATOM 729 C C . LEU A 1 88 ? -18.733 -11.395 8.881 1.00 94.00 88 LEU A C 1
ATOM 731 O O . LEU A 1 88 ? -18.470 -12.388 9.570 1.00 94.00 88 LEU A O 1
ATOM 735 N N . VAL A 1 89 ? -17.785 -10.555 8.453 1.00 94.62 89 VAL A N 1
ATOM 736 C CA . VAL A 1 89 ? -16.437 -10.527 9.043 1.00 94.62 89 VAL A CA 1
ATOM 737 C C . VAL A 1 89 ? -16.581 -9.939 10.440 1.00 94.62 89 VAL A C 1
ATOM 739 O O . VAL A 1 89 ? -16.985 -8.787 10.585 1.00 94.62 89 VAL A O 1
ATOM 742 N N . THR A 1 90 ? -16.309 -10.731 11.472 1.00 95.31 90 THR A N 1
ATOM 743 C CA . THR A 1 90 ? -16.457 -10.264 12.853 1.00 95.31 90 THR A CA 1
ATOM 744 C C . THR A 1 90 ? -15.276 -9.389 13.262 1.00 95.31 90 THR A C 1
ATOM 746 O O . THR A 1 90 ? -14.185 -9.481 12.693 1.00 95.31 90 THR A O 1
ATOM 749 N N . GLN A 1 91 ? -15.464 -8.562 14.292 1.00 95.44 91 GLN A N 1
ATOM 750 C CA . GLN A 1 91 ? -14.386 -7.725 14.815 1.00 95.44 91 GLN A CA 1
ATOM 751 C C . GLN A 1 91 ? -13.144 -8.541 15.234 1.00 95.44 91 GLN A C 1
ATOM 753 O O . GLN A 1 91 ? -12.061 -8.197 14.764 1.00 95.44 91 GLN A O 1
ATOM 758 N N . PRO A 1 92 ? -13.248 -9.665 15.977 1.00 95.81 92 PRO A N 1
ATOM 759 C CA . PRO A 1 92 ? -12.076 -10.492 16.286 1.00 95.81 92 PRO A CA 1
ATOM 760 C C . PRO A 1 92 ? -11.353 -11.044 15.046 1.00 95.81 92 PRO A C 1
ATOM 762 O O . PRO A 1 92 ? -10.124 -11.115 15.025 1.00 95.81 92 PRO A O 1
ATOM 765 N N . GLN A 1 93 ? -12.089 -11.416 13.990 1.00 93.88 93 GLN A N 1
ATOM 766 C CA . GLN A 1 93 ? -11.494 -11.900 12.736 1.00 93.88 93 GLN A CA 1
ATOM 767 C C . GLN A 1 93 ? -10.716 -10.789 12.025 1.00 93.88 93 GLN A C 1
ATOM 769 O O . GLN A 1 93 ? -9.600 -11.013 11.556 1.00 93.88 93 GLN A O 1
ATOM 774 N N . MET A 1 94 ? -11.282 -9.585 11.986 1.00 94.00 94 MET A N 1
ATOM 775 C CA . MET A 1 94 ? -10.623 -8.412 11.428 1.00 94.00 94 MET A CA 1
ATOM 776 C C . MET A 1 94 ? -9.380 -8.019 12.231 1.00 94.00 94 MET A C 1
ATOM 778 O O . MET A 1 94 ? -8.321 -7.817 11.645 1.00 94.00 94 MET A O 1
ATOM 782 N N . GLU A 1 95 ? -9.464 -7.964 13.560 1.00 95.50 95 GLU A N 1
ATOM 783 C CA . GLU A 1 95 ? -8.307 -7.665 14.412 1.00 95.50 95 GLU A CA 1
ATOM 784 C C . GLU A 1 95 ? -7.202 -8.719 14.259 1.00 95.50 95 GLU A C 1
ATOM 786 O O . GLU A 1 95 ? -6.021 -8.379 14.224 1.00 95.50 95 GLU A O 1
ATOM 791 N N . THR A 1 96 ? -7.567 -9.991 14.073 1.00 94.12 96 THR A N 1
ATOM 792 C CA . THR A 1 96 ? -6.610 -11.060 13.745 1.00 94.12 96 THR A CA 1
ATOM 793 C C . THR A 1 96 ? -5.901 -10.800 12.413 1.00 94.12 96 THR A C 1
ATOM 795 O O . THR A 1 96 ? -4.682 -10.954 12.325 1.00 94.12 96 THR A O 1
ATOM 798 N N . ALA A 1 97 ? -6.633 -10.380 11.376 1.00 91.44 97 ALA A N 1
ATOM 799 C CA . ALA A 1 97 ? -6.047 -10.028 10.083 1.00 91.44 97 ALA A CA 1
ATOM 800 C C . ALA A 1 97 ? -5.109 -8.813 10.192 1.00 91.44 97 ALA A C 1
ATOM 802 O O . ALA A 1 97 ? -3.990 -8.850 9.684 1.00 91.44 97 ALA A O 1
ATOM 803 N N . LEU A 1 98 ? -5.513 -7.773 10.926 1.00 92.06 98 LEU A N 1
ATOM 804 C CA . LEU A 1 98 ? -4.692 -6.583 11.166 1.00 92.06 98 LEU A CA 1
ATOM 805 C C . LEU A 1 98 ? -3.409 -6.910 11.946 1.00 92.06 98 LEU A C 1
ATOM 807 O O . LEU A 1 98 ? -2.340 -6.418 11.596 1.00 92.06 98 LEU A O 1
ATOM 811 N N . ARG A 1 99 ? -3.464 -7.806 12.942 1.00 92.50 99 ARG A N 1
ATOM 812 C CA . ARG A 1 99 ? -2.255 -8.301 13.629 1.00 92.50 99 ARG A CA 1
ATOM 813 C C . ARG A 1 99 ? -1.310 -9.032 12.682 1.00 92.50 99 ARG A C 1
ATOM 815 O O . ARG A 1 99 ? -0.102 -8.859 12.795 1.00 92.50 99 ARG A O 1
ATOM 822 N N . LYS A 1 100 ? -1.831 -9.823 11.736 1.00 88.75 100 LYS A N 1
ATOM 823 C CA . LYS A 1 100 ? -1.005 -10.463 10.697 1.00 88.75 100 LYS A CA 1
ATOM 824 C C . LYS A 1 100 ? -0.347 -9.429 9.783 1.00 88.75 100 LYS A C 1
ATOM 826 O O . LYS A 1 100 ? 0.838 -9.566 9.504 1.00 88.75 100 LYS A O 1
ATOM 831 N N . ILE A 1 101 ? -1.073 -8.377 9.396 1.00 84.25 101 ILE A N 1
ATOM 832 C CA . ILE A 1 101 ? -0.524 -7.239 8.637 1.00 84.25 101 ILE A CA 1
ATOM 833 C C . ILE A 1 101 ? 0.586 -6.526 9.426 1.00 84.25 101 ILE A C 1
ATOM 835 O O . ILE A 1 101 ? 1.533 -6.038 8.821 1.00 84.25 101 ILE A O 1
ATOM 839 N N . LEU A 1 102 ? 0.519 -6.504 10.764 1.00 83.94 102 LEU A N 1
ATOM 840 C CA . LEU A 1 102 ? 1.562 -5.903 11.601 1.00 83.94 102 LEU A CA 1
ATOM 841 C C . LEU A 1 102 ? 2.858 -6.723 11.695 1.00 83.94 102 LEU A C 1
ATOM 843 O O . LEU A 1 102 ? 3.917 -6.145 11.938 1.00 83.94 102 LEU A O 1
ATOM 847 N N . GLN A 1 103 ? 2.806 -8.049 11.520 1.00 83.88 103 GLN A N 1
ATOM 848 C CA . GLN A 1 103 ? 3.963 -8.926 11.759 1.00 83.88 103 GLN A CA 1
ATOM 849 C C . GLN A 1 103 ? 5.213 -8.548 10.945 1.00 83.88 103 GLN A C 1
ATOM 851 O O . GLN A 1 103 ? 6.283 -8.465 11.551 1.00 83.88 103 GLN A O 1
ATOM 856 N N . PRO A 1 104 ? 5.128 -8.257 9.630 1.00 74.88 104 PRO A N 1
ATOM 857 C CA . PRO A 1 104 ? 6.304 -7.881 8.850 1.00 74.88 104 PRO A CA 1
ATOM 858 C C . PRO A 1 104 ? 7.009 -6.627 9.378 1.00 74.88 104 PRO A C 1
ATOM 860 O O . PRO A 1 104 ? 8.229 -6.547 9.291 1.00 74.88 104 PRO A O 1
ATOM 863 N N . PHE A 1 105 ? 6.281 -5.668 9.969 1.00 74.25 105 PHE A N 1
ATOM 864 C CA . PHE A 1 105 ? 6.882 -4.435 10.493 1.00 74.25 105 PHE A CA 1
ATOM 865 C C . PHE A 1 105 ? 7.725 -4.661 11.745 1.00 74.25 105 PHE A C 1
ATOM 867 O O . PHE A 1 105 ? 8.662 -3.903 11.976 1.00 74.25 105 PHE A O 1
ATOM 874 N N . LYS A 1 106 ? 7.427 -5.694 12.540 1.00 75.50 106 LYS A N 1
ATOM 875 C CA . LYS A 1 106 ? 8.169 -5.986 13.777 1.00 75.50 106 LYS A CA 1
ATOM 876 C C . LYS A 1 106 ? 9.594 -6.442 13.520 1.00 75.50 106 LYS A C 1
ATOM 878 O O . LYS A 1 106 ? 10.489 -6.112 14.285 1.00 75.50 106 LYS A O 1
ATOM 883 N N . ASN A 1 107 ? 9.780 -7.194 12.442 1.00 69.88 107 ASN A N 1
ATOM 884 C CA . ASN A 1 107 ? 11.071 -7.766 12.078 1.00 69.88 107 ASN A CA 1
ATOM 885 C C . ASN A 1 107 ? 11.789 -6.917 11.026 1.00 69.88 107 ASN A C 1
ATOM 887 O O . ASN A 1 107 ? 12.840 -7.314 10.530 1.00 69.88 107 ASN A O 1
ATOM 891 N N . TYR A 1 108 ? 11.214 -5.774 10.649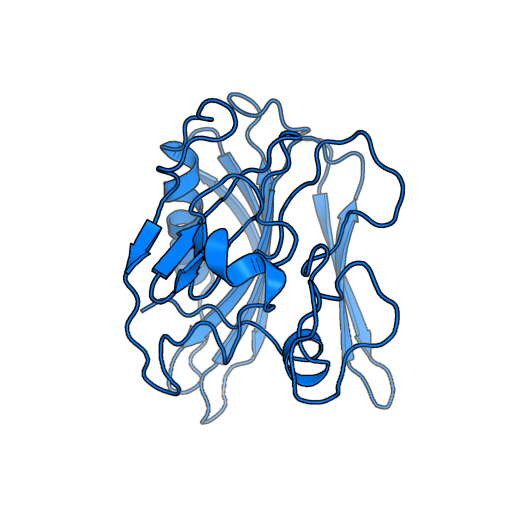 1.00 63.25 108 TYR A N 1
ATOM 892 C CA . TYR A 1 108 ? 11.788 -4.944 9.613 1.00 63.25 108 TYR A CA 1
ATOM 893 C C . TYR A 1 108 ? 12.870 -4.027 10.184 1.00 63.25 108 TYR A C 1
ATOM 895 O O . TYR A 1 108 ? 12.581 -3.059 10.888 1.00 63.25 108 TYR A O 1
ATOM 903 N N . THR A 1 109 ? 14.115 -4.290 9.808 1.00 57.44 109 THR A N 1
ATOM 904 C CA . THR A 1 109 ? 15.234 -3.355 9.949 1.00 57.44 109 THR A CA 1
ATOM 905 C C . THR A 1 109 ? 15.335 -2.500 8.696 1.00 57.44 109 THR A C 1
ATOM 907 O O . THR A 1 109 ? 15.249 -3.042 7.599 1.00 57.44 109 THR A O 1
ATOM 910 N N . TRP A 1 110 ? 15.527 -1.187 8.847 1.00 55.97 110 TRP A N 1
ATOM 911 C CA . TRP A 1 110 ? 15.817 -0.287 7.726 1.00 55.97 110 TRP A CA 1
ATOM 912 C C . TRP A 1 110 ? 17.207 -0.616 7.167 1.00 55.97 110 TRP A C 1
ATOM 914 O O . TRP A 1 110 ? 18.184 -0.360 7.874 1.00 55.97 110 TRP A O 1
ATOM 924 N N . PRO A 1 111 ? 17.310 -1.229 5.971 1.00 56.06 111 PRO A N 1
ATOM 925 C CA . PRO A 1 111 ? 18.593 -1.524 5.349 1.00 56.06 111 PRO A CA 1
ATOM 926 C C . PRO A 1 111 ? 19.263 -0.230 4.888 1.00 56.06 111 PRO A C 1
ATOM 928 O O . PRO A 1 111 ? 18.663 0.850 4.943 1.00 56.06 111 PRO A O 1
ATOM 931 N N . GLY A 1 112 ? 20.512 -0.338 4.437 1.00 58.84 112 GLY A N 1
ATOM 932 C CA . GLY A 1 112 ? 21.163 0.769 3.753 1.00 58.84 112 GLY A CA 1
ATOM 933 C C . GLY A 1 112 ? 20.411 1.143 2.475 1.00 58.84 112 GLY A C 1
ATOM 934 O O . GLY A 1 112 ? 19.677 0.333 1.909 1.00 58.84 112 GLY A O 1
ATOM 935 N N . GLN A 1 113 ? 20.618 2.376 2.013 1.00 65.62 113 GLN A N 1
ATOM 936 C CA . GLN A 1 113 ? 20.069 2.826 0.737 1.00 65.62 113 GLN A CA 1
ATOM 937 C C . GLN A 1 113 ? 20.439 1.838 -0.371 1.00 65.62 113 GLN A C 1
ATOM 939 O O . GLN A 1 113 ? 21.580 1.373 -0.430 1.00 65.62 113 GLN A O 1
ATOM 944 N N . CYS A 1 114 ? 19.511 1.603 -1.300 1.00 69.06 114 CYS A N 1
ATOM 945 C CA . CYS A 1 114 ? 19.794 0.869 -2.533 1.00 69.06 114 CYS A CA 1
ATOM 946 C C . CYS A 1 114 ? 20.096 -0.634 -2.383 1.00 69.06 114 CYS A C 1
ATOM 948 O O . CYS A 1 114 ? 20.676 -1.238 -3.290 1.00 69.06 114 CYS A O 1
ATOM 950 N N . GLU A 1 115 ? 19.701 -1.280 -1.285 1.00 65.44 115 GLU A N 1
ATOM 951 C CA . GLU A 1 115 ? 19.888 -2.725 -1.172 1.00 65.44 115 GLU A CA 1
ATOM 952 C C . GLU A 1 115 ? 18.942 -3.496 -2.115 1.00 65.44 115 GLU A C 1
ATOM 954 O O . GLU A 1 115 ? 17.720 -3.368 -2.097 1.00 65.44 115 GLU A O 1
ATOM 959 N N . SER A 1 116 ? 19.506 -4.356 -2.964 1.00 53.66 116 SER A N 1
ATOM 960 C CA . SER A 1 116 ? 18.769 -5.133 -3.975 1.00 53.66 116 SER A CA 1
ATOM 961 C C . SER A 1 116 ? 17.956 -6.306 -3.402 1.00 53.66 116 SER A C 1
ATOM 963 O O . SER A 1 116 ? 17.260 -7.002 -4.142 1.00 53.66 116 SER A O 1
ATOM 965 N N . ASN A 1 117 ? 18.013 -6.517 -2.083 1.00 53.34 117 ASN A N 1
ATOM 966 C CA . ASN A 1 117 ? 17.496 -7.706 -1.396 1.00 53.34 117 ASN A CA 1
ATOM 967 C C . ASN A 1 117 ? 16.141 -7.488 -0.705 1.00 53.34 117 ASN A C 1
ATOM 969 O O . ASN A 1 117 ? 15.684 -8.349 0.050 1.00 53.34 117 ASN A O 1
ATOM 973 N N . HIS A 1 118 ? 15.496 -6.339 -0.908 1.00 67.38 118 HIS A N 1
ATOM 974 C CA . HIS A 1 118 ? 14.215 -6.050 -0.265 1.00 67.38 118 HIS A CA 1
ATOM 975 C C . HIS A 1 118 ? 13.160 -7.061 -0.737 1.00 67.38 118 HIS A C 1
ATOM 977 O O . HIS A 1 118 ? 12.961 -7.190 -1.938 1.00 67.38 118 HIS A O 1
ATOM 983 N N . LEU A 1 119 ? 12.524 -7.774 0.206 1.00 77.31 119 LEU A N 1
ATOM 984 C CA . LEU A 1 119 ? 11.537 -8.859 0.039 1.00 77.31 119 LEU A CA 1
ATOM 985 C C . LEU A 1 119 ? 11.020 -9.055 -1.405 1.00 77.31 119 LEU A C 1
ATOM 987 O O . LEU A 1 119 ? 9.991 -8.498 -1.792 1.00 77.31 119 LEU A O 1
ATOM 991 N N . VAL A 1 120 ? 11.730 -9.878 -2.181 1.00 86.38 120 VAL A N 1
ATOM 992 C CA . VAL A 1 120 ? 11.354 -10.275 -3.543 1.00 86.38 120 VAL A CA 1
ATOM 993 C C . VAL A 1 120 ? 10.799 -11.693 -3.509 1.00 86.38 120 VAL A C 1
ATOM 995 O O . VAL A 1 120 ? 11.476 -12.611 -3.049 1.00 86.38 120 VAL A O 1
ATOM 998 N N . VAL A 1 121 ? 9.590 -11.891 -4.030 1.00 87.38 121 VAL A N 1
ATOM 999 C CA . VAL A 1 121 ? 8.981 -13.223 -4.156 1.00 87.38 121 VAL A CA 1
ATOM 1000 C C . VAL A 1 121 ? 8.622 -13.513 -5.615 1.00 87.38 121 VAL A C 1
ATOM 1002 O O . VAL A 1 121 ? 8.108 -12.623 -6.291 1.00 87.38 121 VAL A O 1
ATOM 1005 N N . PRO A 1 122 ? 8.890 -14.719 -6.145 1.00 91.44 122 P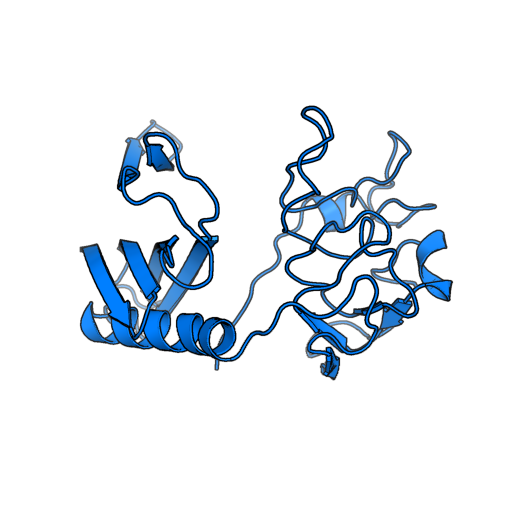RO A N 1
ATOM 1006 C CA . PRO A 1 122 ? 8.437 -15.087 -7.483 1.00 91.44 122 PRO A CA 1
ATOM 1007 C C . PRO A 1 122 ? 6.907 -15.180 -7.523 1.00 91.44 122 PRO A C 1
ATOM 1009 O O . PRO A 1 122 ? 6.277 -15.599 -6.549 1.00 91.44 122 PRO A O 1
ATOM 1012 N N . V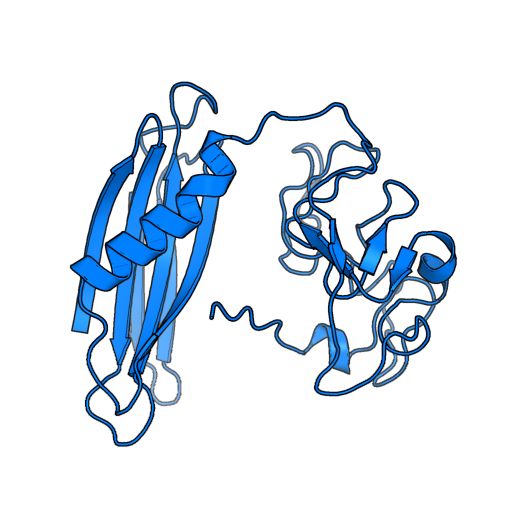AL A 1 123 ? 6.306 -14.809 -8.655 1.00 88.75 123 VAL A N 1
ATOM 1013 C CA . VAL A 1 123 ? 4.855 -14.910 -8.880 1.00 88.75 123 VAL A CA 1
ATOM 1014 C C . VAL A 1 123 ? 4.537 -15.823 -10.057 1.00 88.75 123 VAL A C 1
ATOM 1016 O O . VAL A 1 123 ? 5.330 -15.989 -10.980 1.00 88.75 123 VAL A O 1
ATOM 1019 N N . THR A 1 124 ? 3.343 -16.407 -10.029 1.00 89.31 124 THR A N 1
ATOM 1020 C CA . THR A 1 124 ? 2.760 -17.140 -11.158 1.00 89.31 124 THR A CA 1
ATOM 1021 C C . THR A 1 124 ? 1.575 -16.351 -11.704 1.00 89.31 124 THR A C 1
ATOM 1023 O O . THR A 1 124 ? 0.897 -15.645 -10.956 1.00 89.31 124 THR A O 1
ATOM 1026 N N . TYR A 1 125 ? 1.340 -16.437 -13.012 1.00 87.56 125 TYR A N 1
ATOM 1027 C CA . TYR A 1 125 ? 0.283 -15.687 -13.688 1.00 87.56 125 TYR A CA 1
ATOM 1028 C C . TYR A 1 125 ? -0.898 -16.611 -13.965 1.00 87.56 125 TYR A C 1
ATOM 1030 O O . TYR A 1 125 ? -0.769 -17.589 -14.695 1.00 87.56 125 TYR A O 1
ATOM 1038 N N . THR A 1 126 ? -2.058 -16.287 -13.394 1.00 89.00 126 THR A N 1
ATOM 1039 C CA . THR A 1 126 ? -3.328 -16.938 -13.756 1.00 89.00 126 THR A CA 1
ATOM 1040 C C . THR A 1 126 ? -3.885 -16.371 -15.064 1.00 89.00 126 THR A C 1
ATOM 1042 O O . THR A 1 126 ? -4.489 -17.096 -15.848 1.00 89.00 126 THR A O 1
ATOM 1045 N N . THR A 1 127 ? -3.659 -15.075 -15.299 1.00 84.94 127 THR A N 1
ATOM 1046 C CA . THR A 1 127 ? -4.060 -14.343 -16.505 1.00 84.94 127 THR A CA 1
ATOM 1047 C C . THR A 1 127 ? -2.891 -13.475 -16.963 1.00 84.94 127 THR A C 1
ATOM 1049 O O . THR A 1 127 ? -2.272 -12.801 -16.137 1.00 84.94 127 THR A O 1
ATOM 1052 N N . GLY A 1 128 ? -2.613 -13.4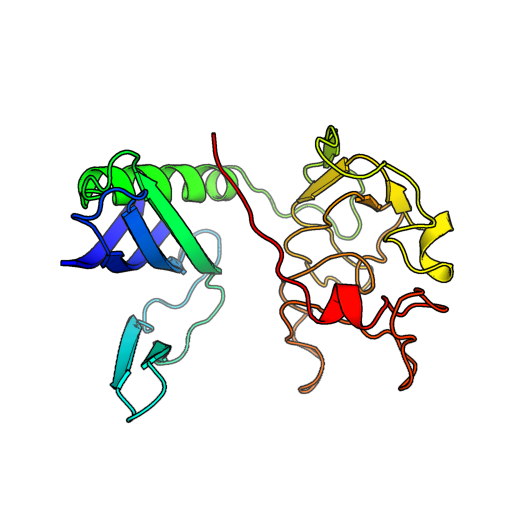62 -18.269 1.00 84.12 128 GLY A N 1
ATOM 1053 C CA . GLY A 1 128 ? -1.464 -12.761 -18.847 1.00 84.12 128 GLY A CA 1
ATOM 1054 C C . GLY A 1 128 ? -0.160 -13.558 -18.743 1.00 84.12 128 GLY A C 1
ATOM 1055 O O . GLY A 1 128 ? -0.170 -14.753 -18.460 1.00 84.12 128 GLY A O 1
ATOM 1056 N N . GLU A 1 129 ? 0.963 -12.889 -18.990 1.00 82.00 129 GLU A N 1
ATOM 1057 C CA . GLU A 1 129 ? 2.294 -13.502 -19.054 1.00 82.00 129 GLU A CA 1
ATOM 1058 C C . GLU A 1 129 ? 3.377 -12.572 -18.487 1.00 82.00 129 GLU A C 1
ATOM 1060 O O . GLU A 1 129 ? 3.225 -11.347 -18.469 1.00 82.00 129 GLU A O 1
ATOM 1065 N N . SER A 1 130 ? 4.498 -13.152 -18.050 1.00 79.25 130 SER A N 1
ATOM 1066 C CA . SER A 1 130 ? 5.640 -12.444 -17.458 1.00 79.25 130 SER A CA 1
ATOM 1067 C C . SER A 1 130 ? 6.544 -11.775 -18.504 1.00 79.25 130 SER A C 1
ATOM 1069 O O . SER A 1 130 ? 7.760 -11.972 -18.490 1.00 79.25 130 SER A O 1
ATOM 1071 N N . ASN A 1 131 ? 5.977 -10.993 -19.421 1.00 79.38 131 ASN A N 1
ATOM 1072 C CA . ASN A 1 131 ? 6.727 -10.298 -20.467 1.00 79.38 131 ASN A CA 1
ATOM 1073 C C . ASN A 1 131 ? 6.865 -8.797 -20.159 1.00 79.38 131 ASN A C 1
ATOM 1075 O O . ASN A 1 131 ? 5.878 -8.113 -19.880 1.00 79.38 131 ASN A O 1
ATOM 1079 N N . LEU A 1 132 ? 8.096 -8.280 -20.248 1.00 75.12 132 LEU A N 1
ATOM 1080 C CA . LEU A 1 132 ? 8.421 -6.861 -20.070 1.00 75.12 132 LEU A CA 1
ATOM 1081 C C . LEU A 1 132 ? 7.615 -5.959 -21.015 1.00 75.12 132 LEU A C 1
ATOM 1083 O O . LEU A 1 132 ? 7.221 -4.865 -20.621 1.00 75.12 132 LEU A O 1
ATOM 1087 N N . SER A 1 133 ? 7.316 -6.420 -22.232 1.00 72.75 133 SER A N 1
ATOM 1088 C CA . SER A 1 133 ? 6.603 -5.631 -23.244 1.00 72.75 133 SER A CA 1
ATOM 1089 C C . SER A 1 133 ? 5.146 -5.303 -22.896 1.00 72.75 133 SER A C 1
ATOM 1091 O O . SER A 1 133 ? 4.595 -4.386 -23.498 1.00 72.75 133 SER A O 1
ATOM 1093 N N . ASN A 1 134 ? 4.527 -6.019 -21.951 1.00 69.69 134 ASN A N 1
ATOM 1094 C CA . ASN A 1 134 ? 3.097 -5.872 -21.666 1.00 69.69 134 ASN A CA 1
ATOM 1095 C C . ASN A 1 134 ? 2.807 -4.801 -20.609 1.00 69.69 134 ASN A C 1
ATOM 1097 O O . ASN A 1 134 ? 1.882 -4.018 -20.777 1.00 69.69 134 ASN A O 1
ATOM 1101 N N . PHE A 1 135 ? 3.590 -4.771 -19.529 1.00 78.69 135 PHE A N 1
ATOM 1102 C CA . PHE A 1 135 ? 3.324 -3.905 -18.373 1.00 78.69 135 PHE A CA 1
ATOM 1103 C C . PHE A 1 135 ? 4.463 -2.930 -18.076 1.00 78.69 135 PHE A C 1
ATOM 1105 O O . PHE A 1 135 ? 4.237 -1.861 -17.528 1.00 78.69 135 PHE A O 1
ATOM 1112 N N . VAL A 1 136 ? 5.705 -3.259 -18.429 1.00 89.81 136 VAL A N 1
ATOM 1113 C CA . VAL A 1 136 ? 6.849 -2.430 -18.047 1.00 89.81 136 VAL A CA 1
ATOM 1114 C C . VAL A 1 136 ? 7.111 -1.385 -19.135 1.00 89.81 136 VAL A C 1
ATOM 1116 O O . VAL A 1 136 ? 7.255 -1.754 -20.306 1.00 89.81 136 VAL A O 1
ATOM 1119 N N . PRO A 1 137 ? 7.216 -0.085 -18.797 1.00 90.31 137 PRO A N 1
ATOM 1120 C CA . PRO A 1 137 ? 7.590 0.935 -19.767 1.00 90.31 137 PRO A CA 1
ATOM 1121 C C . PRO A 1 137 ? 8.924 0.590 -20.450 1.00 90.31 137 PRO A C 1
ATOM 1123 O O . PRO A 1 137 ? 9.848 0.153 -19.760 1.00 90.31 137 PRO A O 1
ATOM 1126 N N . PRO A 1 138 ? 9.075 0.801 -21.774 1.00 90.94 138 PRO A N 1
ATOM 1127 C CA . PRO A 1 138 ? 10.262 0.366 -22.518 1.00 90.94 138 PRO A CA 1
ATOM 1128 C C . PRO A 1 138 ? 11.600 0.806 -21.913 1.00 90.94 138 PRO A C 1
ATOM 1130 O O . PRO A 1 138 ? 12.572 0.057 -21.938 1.00 90.94 138 PRO A O 1
ATOM 1133 N N . TYR A 1 139 ? 11.667 2.009 -21.335 1.00 91.19 139 TYR A N 1
ATOM 1134 C CA . TYR A 1 139 ? 12.913 2.527 -20.755 1.00 91.19 139 TYR A CA 1
ATOM 1135 C C . TYR A 1 139 ? 13.261 1.896 -19.397 1.00 91.19 139 TYR A C 1
ATOM 1137 O O . TYR A 1 139 ? 14.375 2.071 -18.917 1.00 91.19 139 TYR A O 1
ATOM 1145 N N . MET A 1 140 ? 12.344 1.123 -18.810 1.00 90.81 140 MET A N 1
ATOM 1146 C CA . MET A 1 140 ? 12.544 0.391 -17.557 1.00 90.81 140 MET A CA 1
ATOM 1147 C C . MET A 1 140 ? 12.906 -1.082 -17.771 1.00 90.81 140 MET A C 1
ATOM 1149 O O . MET A 1 140 ? 13.128 -1.804 -16.799 1.00 90.81 140 MET A O 1
ATOM 1153 N N . HIS A 1 141 ? 13.000 -1.552 -19.021 1.00 92.31 141 HIS A N 1
ATOM 1154 C CA . HIS A 1 141 ? 13.286 -2.960 -19.328 1.00 92.31 141 HIS A CA 1
ATOM 1155 C C . HIS A 1 141 ? 14.662 -3.414 -18.833 1.00 92.31 141 HIS A C 1
ATOM 1157 O O . HIS A 1 141 ? 14.784 -4.517 -18.317 1.00 92.31 141 HIS A O 1
ATOM 1163 N N . SER A 1 142 ? 15.691 -2.569 -18.925 1.00 89.94 142 SER A N 1
ATOM 1164 C CA . SER A 1 142 ? 17.030 -2.887 -18.397 1.00 89.94 142 SER A CA 1
ATOM 1165 C C . SER A 1 142 ? 17.104 -2.796 -16.867 1.00 89.94 142 SER A C 1
ATOM 1167 O O . SER A 1 142 ? 17.896 -3.492 -16.231 1.00 89.94 142 SER A O 1
ATOM 1169 N N . ALA A 1 143 ? 16.255 -1.959 -16.271 1.00 89.62 143 ALA A N 1
ATOM 1170 C CA . ALA A 1 143 ? 16.204 -1.689 -14.839 1.00 89.62 143 ALA A CA 1
ATOM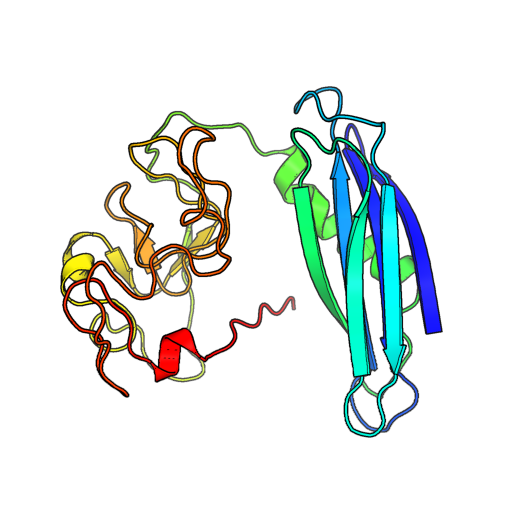 1171 C C . ALA A 1 143 ? 15.348 -2.697 -14.055 1.00 89.62 143 ALA A C 1
ATOM 1173 O O . ALA A 1 143 ? 15.330 -2.648 -12.828 1.00 89.62 143 ALA A O 1
ATOM 1174 N N . THR A 1 144 ? 14.648 -3.617 -14.724 1.00 91.62 144 THR A N 1
ATOM 1175 C CA . THR A 1 144 ? 13.707 -4.540 -14.075 1.00 91.62 144 THR A CA 1
ATOM 1176 C C . THR A 1 144 ? 13.787 -5.964 -14.617 1.00 91.62 144 THR A C 1
ATOM 1178 O O . THR A 1 144 ? 14.257 -6.217 -15.721 1.00 91.62 144 THR A O 1
ATOM 1181 N N . THR A 1 145 ? 13.315 -6.917 -13.818 1.00 91.88 145 THR A N 1
ATOM 1182 C CA . THR A 1 145 ? 13.058 -8.301 -14.230 1.00 91.88 145 THR A CA 1
ATOM 1183 C C . THR A 1 145 ? 11.603 -8.639 -13.894 1.00 91.88 145 THR A C 1
ATOM 1185 O O . THR A 1 145 ? 11.188 -8.441 -12.752 1.00 91.88 145 THR A O 1
ATOM 1188 N N . THR A 1 146 ? 10.825 -9.155 -14.850 1.00 92.62 146 THR A N 1
ATOM 1189 C CA . THR A 1 146 ? 9.427 -9.578 -14.633 1.00 92.62 146 THR A CA 1
ATOM 1190 C C . THR A 1 146 ? 9.318 -10.909 -13.890 1.00 92.62 146 THR A C 1
ATOM 1192 O O . THR A 1 146 ? 10.289 -11.654 -13.773 1.00 92.62 146 THR A O 1
ATOM 1195 N N . GLY A 1 147 ? 8.118 -11.231 -13.398 1.00 91.00 147 GLY A N 1
ATOM 1196 C CA . GLY A 1 147 ? 7.833 -12.514 -12.743 1.00 91.00 147 GLY A CA 1
ATOM 1197 C C . GLY A 1 147 ? 8.035 -12.510 -11.232 1.00 91.00 147 GLY A C 1
ATOM 1198 O O . GLY A 1 147 ? 8.090 -13.570 -10.611 1.00 91.00 147 GLY A O 1
ATOM 1199 N N . PHE A 1 148 ? 8.103 -11.325 -10.628 1.00 91.81 148 PHE A N 1
ATOM 1200 C CA . PHE A 1 148 ? 8.281 -11.163 -9.191 1.00 91.81 148 PHE A CA 1
ATOM 1201 C C . PHE A 1 148 ? 7.272 -10.179 -8.604 1.00 91.81 148 PHE A C 1
ATOM 1203 O O . PHE A 1 148 ? 6.683 -9.366 -9.303 1.00 91.81 148 PHE A O 1
ATOM 1210 N N . LEU A 1 149 ? 7.079 -10.244 -7.297 1.00 90.00 149 LEU A N 1
ATOM 1211 C CA . LEU A 1 149 ? 6.519 -9.174 -6.495 1.00 90.00 149 LEU A CA 1
ATOM 1212 C C . LEU A 1 149 ? 7.632 -8.727 -5.558 1.00 90.00 149 LEU A C 1
ATOM 1214 O O . LEU A 1 149 ? 8.049 -9.486 -4.682 1.00 90.00 149 LEU A O 1
ATOM 1218 N N . GLN A 1 150 ? 8.123 -7.511 -5.756 1.00 88.69 150 GLN A N 1
ATOM 1219 C CA . GLN A 1 150 ? 9.038 -6.892 -4.810 1.00 88.69 150 GLN A CA 1
ATOM 1220 C C . GLN A 1 150 ? 8.246 -6.009 -3.855 1.00 88.69 150 GLN A C 1
ATOM 1222 O O . GLN A 1 150 ? 7.482 -5.142 -4.274 1.00 88.69 150 GLN A O 1
ATOM 1227 N N . ILE A 1 151 ? 8.423 -6.226 -2.558 1.00 84.69 151 ILE A N 1
ATOM 1228 C CA . ILE A 1 151 ? 7.835 -5.387 -1.523 1.00 84.69 151 ILE A CA 1
ATOM 1229 C C . ILE A 1 151 ? 8.908 -4.449 -1.003 1.00 84.69 151 ILE A C 1
ATOM 1231 O O . ILE A 1 151 ? 10.016 -4.863 -0.666 1.00 84.69 151 ILE A O 1
ATOM 1235 N N . ARG A 1 152 ? 8.526 -3.179 -0.895 1.00 79.00 152 ARG A N 1
ATOM 1236 C CA . ARG A 1 152 ? 9.340 -2.113 -0.333 1.00 79.00 152 ARG A CA 1
ATOM 1237 C C . ARG A 1 152 ? 10.654 -1.848 -1.067 1.00 79.00 152 ARG A C 1
ATOM 1239 O O . ARG A 1 152 ? 11.714 -1.955 -0.465 1.00 79.00 152 ARG A O 1
ATOM 1246 N N . ALA A 1 153 ? 10.600 -1.494 -2.347 1.00 82.06 153 ALA A N 1
ATOM 1247 C CA . ALA A 1 153 ? 11.790 -1.035 -3.065 1.00 82.06 153 ALA A CA 1
ATOM 1248 C C . ALA A 1 153 ? 12.234 0.364 -2.606 1.00 82.06 153 ALA A C 1
ATOM 1250 O O . ALA A 1 153 ? 11.422 1.147 -2.114 1.00 82.06 153 ALA A O 1
ATOM 1251 N N . GLU A 1 154 ? 13.509 0.688 -2.797 1.00 78.62 154 GLU A N 1
ATOM 1252 C CA . GLU A 1 154 ? 14.081 1.995 -2.473 1.00 78.62 154 GLU A CA 1
ATOM 1253 C C . GLU A 1 154 ? 14.745 2.616 -3.705 1.00 78.62 154 GLU A C 1
ATOM 1255 O O . GLU A 1 154 ? 15.264 1.903 -4.568 1.00 78.62 154 GLU A O 1
ATOM 1260 N N . SER A 1 155 ? 14.707 3.943 -3.794 1.00 78.62 155 SER A N 1
ATOM 1261 C CA . SER A 1 155 ? 15.386 4.715 -4.829 1.00 78.62 155 SER A CA 1
ATOM 1262 C C . SER A 1 155 ? 16.754 5.251 -4.387 1.00 78.62 155 SER A C 1
ATOM 1264 O O . SER A 1 155 ? 17.068 5.332 -3.199 1.00 78.62 155 SER A O 1
ATOM 1266 N N . TYR A 1 156 ? 17.534 5.751 -5.348 1.00 77.94 156 TYR A N 1
ATOM 1267 C CA . TYR A 1 156 ? 18.790 6.466 -5.076 1.00 77.94 156 TYR A CA 1
ATOM 1268 C C . TYR A 1 156 ? 18.645 7.697 -4.163 1.00 77.94 156 TYR A C 1
ATOM 1270 O O . TYR A 1 156 ? 19.599 8.062 -3.483 1.00 77.94 156 TYR A O 1
ATOM 1278 N N . ASP A 1 157 ? 17.479 8.351 -4.142 1.00 74.69 157 ASP A N 1
ATOM 1279 C CA . ASP A 1 157 ? 17.228 9.540 -3.313 1.00 74.69 157 ASP A CA 1
ATOM 1280 C C . ASP A 1 157 ? 16.642 9.210 -1.924 1.00 74.69 157 ASP A C 1
ATOM 1282 O O . ASP A 1 157 ? 16.285 10.117 -1.162 1.00 74.69 157 ASP A O 1
ATOM 1286 N N . GLY A 1 158 ? 16.564 7.920 -1.573 1.00 72.50 158 GLY A N 1
ATOM 1287 C CA . GLY A 1 158 ? 15.991 7.435 -0.315 1.00 72.50 158 GLY A CA 1
ATOM 1288 C C . GLY A 1 158 ? 14.460 7.440 -0.293 1.00 72.50 158 GLY A C 1
ATOM 1289 O O . GLY A 1 158 ? 13.852 7.458 0.779 1.00 72.50 158 GLY A O 1
ATOM 1290 N N . THR A 1 159 ? 13.812 7.482 -1.460 1.00 75.31 159 THR A N 1
ATOM 1291 C CA . THR A 1 159 ? 12.368 7.261 -1.585 1.00 75.31 159 THR A CA 1
ATOM 1292 C C . THR A 1 159 ? 12.065 5.784 -1.430 1.00 75.31 159 THR A C 1
ATOM 1294 O O . THR A 1 159 ? 12.632 4.943 -2.121 1.00 75.31 159 THR A O 1
ATOM 1297 N N . TYR A 1 160 ? 11.112 5.471 -0.558 1.00 78.06 160 TYR A N 1
ATOM 1298 C CA . TYR A 1 160 ? 10.620 4.110 -0.387 1.00 78.06 160 TYR A CA 1
ATOM 1299 C C . TYR A 1 160 ? 9.328 3.941 -1.165 1.00 78.06 160 TYR A C 1
ATOM 1301 O O . TYR A 1 160 ? 8.360 4.646 -0.882 1.00 78.06 160 TYR A O 1
ATOM 1309 N N . PHE A 1 161 ? 9.291 2.979 -2.079 1.00 81.81 161 PHE A N 1
ATOM 1310 C CA . PHE A 1 161 ? 8.075 2.523 -2.745 1.00 81.81 161 PHE A CA 1
ATOM 1311 C C . PHE A 1 161 ? 7.410 1.430 -1.917 1.00 81.81 161 PHE A C 1
ATOM 1313 O O . PHE A 1 161 ? 8.106 0.670 -1.257 1.00 81.81 161 PHE A O 1
ATOM 1320 N N . ALA A 1 162 ? 6.083 1.304 -1.931 1.00 81.56 162 ALA A N 1
ATOM 1321 C CA . ALA A 1 162 ? 5.411 0.272 -1.134 1.00 81.56 162 ALA A CA 1
ATOM 1322 C C . ALA A 1 162 ? 5.541 -1.121 -1.771 1.00 81.56 162 ALA A C 1
ATOM 1324 O O . ALA A 1 162 ? 5.852 -2.100 -1.086 1.00 81.56 162 ALA A O 1
ATOM 1325 N N . MET A 1 163 ? 5.329 -1.216 -3.085 1.00 88.56 163 MET A N 1
ATOM 1326 C CA . MET A 1 163 ? 5.413 -2.473 -3.829 1.00 88.56 163 MET A CA 1
ATOM 1327 C C . MET A 1 163 ? 5.719 -2.242 -5.307 1.00 88.56 163 MET A C 1
ATOM 1329 O O . MET A 1 163 ? 5.297 -1.247 -5.887 1.00 88.56 163 MET A O 1
ATOM 1333 N N . CYS A 1 164 ? 6.386 -3.201 -5.933 1.00 89.69 164 CYS A N 1
ATOM 1334 C CA . CYS A 1 164 ? 6.600 -3.265 -7.371 1.00 89.69 164 CYS A CA 1
ATOM 1335 C C . CYS A 1 164 ? 5.856 -4.501 -7.897 1.00 89.69 164 CYS A C 1
ATOM 1337 O O . CYS A 1 164 ? 6.329 -5.630 -7.728 1.00 89.69 164 CYS A O 1
ATOM 1339 N N . PRO A 1 165 ? 4.638 -4.327 -8.441 1.00 90.25 165 PRO A N 1
ATOM 1340 C CA . PRO A 1 165 ? 3.852 -5.439 -8.953 1.00 90.25 165 PRO A CA 1
ATOM 1341 C C . PRO A 1 165 ? 4.509 -6.027 -10.201 1.00 90.25 165 PRO A C 1
ATOM 1343 O O . PRO A 1 165 ? 4.944 -5.292 -11.083 1.00 90.25 165 PRO A O 1
ATOM 1346 N N . ALA A 1 166 ? 4.530 -7.356 -10.289 1.00 89.88 166 ALA A N 1
ATOM 1347 C CA . ALA A 1 166 ? 5.009 -8.118 -11.446 1.00 89.88 166 ALA A CA 1
ATOM 1348 C C . ALA A 1 166 ? 6.502 -7.956 -11.802 1.00 89.88 166 ALA A C 1
ATOM 1350 O O . ALA A 1 166 ? 6.963 -8.630 -12.728 1.00 89.88 166 ALA A O 1
ATOM 1351 N N . VAL A 1 167 ? 7.269 -7.141 -11.067 1.00 91.69 167 VAL A N 1
ATOM 1352 C CA . VAL A 1 167 ? 8.699 -6.919 -11.292 1.00 91.69 167 VAL A CA 1
ATOM 1353 C C . VAL A 1 167 ? 9.519 -6.986 -10.004 1.00 91.69 167 VAL A C 1
ATOM 1355 O O . VAL A 1 167 ? 9.037 -6.686 -8.912 1.00 91.69 167 VAL A O 1
ATOM 1358 N N . ARG A 1 168 ? 10.802 -7.316 -10.158 1.00 91.25 168 ARG A N 1
ATOM 1359 C CA . ARG A 1 168 ? 11.871 -6.906 -9.242 1.00 91.25 168 ARG A CA 1
ATOM 1360 C C . ARG A 1 168 ? 12.758 -5.887 -9.945 1.00 91.25 168 ARG A C 1
ATOM 1362 O O . ARG A 1 168 ? 12.971 -5.989 -11.155 1.00 91.25 168 ARG A O 1
ATOM 1369 N N . LEU A 1 169 ? 13.286 -4.931 -9.202 1.00 90.00 169 LEU A N 1
ATOM 1370 C CA . LEU A 1 169 ? 14.256 -3.979 -9.711 1.00 90.00 169 LEU A CA 1
ATOM 1371 C C . LEU A 1 169 ? 15.643 -4.628 -9.788 1.00 90.00 169 LEU A C 1
ATOM 1373 O O . LEU A 1 169 ? 16.045 -5.396 -8.914 1.00 90.00 169 LEU A O 1
ATOM 1377 N N . ASN A 1 170 ? 16.373 -4.300 -10.848 1.00 89.00 170 ASN A N 1
ATOM 1378 C CA . ASN A 1 170 ? 17.784 -4.640 -11.028 1.00 89.00 170 ASN A CA 1
ATOM 1379 C C . ASN A 1 170 ? 18.702 -3.496 -10.553 1.00 89.00 170 ASN A C 1
ATOM 1381 O O . ASN A 1 170 ? 19.913 -3.674 -10.459 1.00 89.00 170 ASN A O 1
ATOM 1385 N N . ASN A 1 171 ? 18.128 -2.322 -10.286 1.00 86.38 171 ASN A N 1
ATOM 1386 C CA . ASN A 1 171 ? 18.781 -1.118 -9.781 1.00 86.38 171 ASN A CA 1
ATOM 1387 C C . ASN A 1 171 ? 17.850 -0.405 -8.773 1.00 86.38 171 ASN A C 1
ATOM 1389 O O . ASN A 1 171 ? 16.841 -0.969 -8.359 1.00 86.38 171 ASN A O 1
ATOM 1393 N N . CYS A 1 172 ? 18.165 0.831 -8.382 1.00 82.56 172 CYS A N 1
ATOM 1394 C CA . CYS A 1 172 ? 17.345 1.608 -7.444 1.00 82.56 172 CYS A CA 1
ATOM 1395 C C . CYS A 1 172 ? 16.470 2.650 -8.144 1.00 82.56 172 CYS A C 1
ATOM 1397 O O . CYS A 1 172 ? 16.363 3.790 -7.695 1.00 82.56 172 CYS A O 1
ATOM 1399 N N . ASP A 1 173 ? 15.887 2.305 -9.287 1.00 80.38 173 ASP A N 1
ATOM 1400 C CA . ASP A 1 173 ? 14.955 3.189 -9.979 1.00 80.38 173 ASP A CA 1
ATOM 1401 C C . ASP A 1 173 ? 13.590 2.510 -10.104 1.00 80.38 173 ASP A C 1
ATOM 1403 O O . ASP A 1 173 ? 13.295 1.782 -11.050 1.00 80.38 173 ASP A O 1
ATOM 1407 N N . GLY A 1 174 ? 12.767 2.702 -9.073 1.00 84.69 174 GLY A N 1
ATOM 1408 C CA . GLY A 1 174 ? 11.424 2.136 -8.992 1.00 84.69 174 GLY A CA 1
ATOM 1409 C C . GLY A 1 174 ? 10.306 3.100 -9.378 1.00 84.69 174 GLY A C 1
ATOM 1410 O O . GLY A 1 174 ? 9.154 2.677 -9.442 1.00 84.69 174 GLY A O 1
ATOM 1411 N N . GLN A 1 175 ? 10.596 4.378 -9.642 1.00 84.25 175 GLN A N 1
ATOM 1412 C CA . GLN A 1 175 ? 9.561 5.425 -9.683 1.00 84.25 175 GLN A CA 1
ATOM 1413 C C . GLN A 1 175 ? 8.543 5.254 -10.819 1.00 84.25 175 GLN A C 1
ATOM 1415 O O . GLN A 1 175 ? 7.435 5.771 -10.739 1.00 84.25 175 GLN A O 1
ATOM 1420 N N . PHE A 1 176 ? 8.903 4.502 -11.860 1.00 88.19 176 PHE A N 1
ATOM 1421 C CA . PHE A 1 176 ? 8.054 4.258 -13.026 1.00 88.19 176 PHE A CA 1
ATOM 1422 C C . PHE A 1 176 ? 7.377 2.886 -13.019 1.00 88.19 176 PHE A C 1
ATOM 1424 O O . PHE A 1 176 ? 6.627 2.576 -13.935 1.00 88.19 176 PHE A O 1
ATOM 1431 N N . VAL A 1 177 ? 7.651 2.027 -12.038 1.00 90.19 177 VAL A N 1
ATOM 1432 C CA . VAL A 1 177 ? 7.181 0.624 -12.031 1.00 90.19 177 VAL A CA 1
ATOM 1433 C C . VAL A 1 177 ? 6.656 0.173 -10.673 1.00 90.19 177 VAL A C 1
ATOM 1435 O O . VAL A 1 177 ? 5.883 -0.778 -10.602 1.00 90.19 177 VAL A O 1
ATOM 1438 N N . CYS A 1 178 ? 7.015 0.876 -9.605 1.00 89.06 178 CYS A N 1
ATOM 1439 C CA . CYS A 1 178 ? 6.541 0.635 -8.256 1.00 89.06 178 CYS A CA 1
ATOM 1440 C C . CYS A 1 178 ? 5.458 1.646 -7.872 1.00 89.06 178 CYS A C 1
ATOM 1442 O O . CYS A 1 178 ? 5.416 2.771 -8.369 1.00 89.06 178 CYS A O 1
ATOM 1444 N N . ILE A 1 179 ? 4.588 1.227 -6.962 1.00 87.38 179 ILE A N 1
ATOM 1445 C CA . ILE A 1 179 ? 3.455 1.999 -6.465 1.00 87.38 179 ILE A CA 1
ATOM 1446 C C . ILE A 1 179 ? 3.525 2.190 -4.960 1.00 87.38 179 ILE A C 1
ATOM 1448 O O . ILE A 1 179 ? 4.177 1.430 -4.231 1.00 87.38 179 ILE A O 1
ATOM 1452 N N . GLY A 1 180 ? 2.786 3.198 -4.514 1.00 80.56 180 GLY A N 1
ATOM 1453 C CA . GLY A 1 180 ? 2.716 3.662 -3.145 1.00 80.56 180 GLY A CA 1
ATOM 1454 C C . GLY A 1 180 ? 4.079 4.088 -2.622 1.00 80.56 180 GLY A C 1
ATOM 1455 O O . GLY A 1 180 ? 5.113 3.932 -3.273 1.00 80.56 180 GLY A O 1
ATOM 1456 N N . GLY A 1 181 ? 4.085 4.579 -1.391 1.00 74.50 181 GLY A N 1
ATOM 1457 C CA . GLY A 1 181 ? 5.319 4.901 -0.696 1.00 74.50 181 GLY A CA 1
ATOM 1458 C C . GLY A 1 181 ? 5.406 6.344 -0.240 1.00 74.50 181 GLY A C 1
ATOM 1459 O O . GLY A 1 181 ? 4.453 7.115 -0.330 1.00 74.50 181 GLY A O 1
ATOM 1460 N N . VAL A 1 182 ? 6.567 6.680 0.310 1.00 64.75 182 VAL A N 1
ATOM 1461 C CA . VAL A 1 182 ? 6.849 7.999 0.868 1.00 64.75 182 VAL A CA 1
ATOM 1462 C C . VAL A 1 182 ? 8.105 8.510 0.193 1.00 64.75 182 VAL A C 1
ATOM 1464 O O . VAL A 1 182 ? 9.195 7.976 0.412 1.00 64.75 182 VAL A O 1
ATOM 1467 N N . LYS A 1 183 ? 7.948 9.549 -0.629 1.00 65.56 183 LYS A N 1
ATOM 1468 C CA . LYS A 1 183 ? 9.095 10.258 -1.186 1.00 65.56 183 LYS A CA 1
ATOM 1469 C C . LYS A 1 183 ? 9.864 10.932 -0.060 1.00 65.56 183 LYS A C 1
ATOM 1471 O O . LYS A 1 183 ? 9.249 11.523 0.833 1.00 65.56 183 LYS A O 1
ATOM 1476 N N . ASN A 1 184 ? 11.191 10.829 -0.095 1.00 60.97 184 ASN A N 1
ATOM 1477 C CA . ASN A 1 184 ? 12.050 11.504 0.870 1.00 60.97 184 ASN A CA 1
ATOM 1478 C C . ASN A 1 184 ? 11.653 12.992 0.922 1.00 60.97 184 ASN A C 1
ATOM 1480 O O . ASN A 1 184 ? 11.506 13.629 -0.123 1.00 60.97 184 ASN A O 1
ATOM 1484 N N . GLY A 1 185 ? 11.363 13.496 2.127 1.00 48.97 185 GLY A N 1
ATOM 1485 C CA . GLY A 1 185 ? 10.486 14.641 2.425 1.00 48.97 185 GLY A CA 1
ATOM 1486 C C . GLY A 1 185 ? 10.978 16.031 2.002 1.00 48.97 185 GLY A C 1
ATOM 1487 O O . GLY A 1 185 ? 10.732 17.001 2.713 1.00 48.97 185 GLY A O 1
ATOM 1488 N N . TYR A 1 186 ? 11.659 16.134 0.863 1.00 48.88 186 TYR A N 1
ATOM 1489 C CA . TYR A 1 186 ? 12.288 17.342 0.339 1.00 48.88 186 TYR A CA 1
ATOM 1490 C C . TYR A 1 186 ? 11.651 17.888 -0.949 1.00 48.88 186 TYR A C 1
ATOM 1492 O O . TYR A 1 186 ? 12.061 18.958 -1.389 1.00 48.88 186 TYR A O 1
ATOM 1500 N N . SER A 1 187 ? 10.656 17.228 -1.563 1.00 49.09 187 SER A N 1
ATOM 1501 C CA . SER A 1 187 ? 10.068 17.722 -2.825 1.00 49.09 187 SER A CA 1
ATOM 1502 C C . SER A 1 187 ? 8.596 18.127 -2.722 1.00 49.09 187 SER A C 1
ATOM 1504 O O . SER A 1 187 ? 7.774 17.417 -2.144 1.00 49.09 187 SER A O 1
ATOM 1506 N N . THR A 1 188 ? 8.276 19.259 -3.343 1.00 48.19 188 THR A N 1
ATOM 1507 C CA . THR A 1 188 ? 6.966 19.910 -3.417 1.00 48.19 188 THR A CA 1
ATOM 1508 C C . THR A 1 188 ? 5.927 19.102 -4.215 1.00 48.19 188 THR A C 1
ATOM 1510 O O . THR A 1 188 ? 6.240 18.533 -5.256 1.00 48.19 188 THR A O 1
ATOM 1513 N N . SER A 1 189 ? 4.698 19.061 -3.675 1.00 50.38 189 SER A N 1
ATOM 1514 C CA . SER A 1 189 ? 3.355 18.702 -4.206 1.00 50.38 189 SER A CA 1
ATOM 1515 C C . SER A 1 189 ? 3.127 17.543 -5.193 1.00 50.38 189 SER A C 1
ATOM 1517 O O . SER A 1 189 ? 2.085 16.907 -5.095 1.00 50.38 189 SER A O 1
ATOM 1519 N N . ASN A 1 190 ? 4.026 17.240 -6.126 1.00 51.41 190 ASN A N 1
ATOM 1520 C CA . ASN A 1 190 ? 3.764 16.295 -7.228 1.00 51.41 190 ASN A CA 1
ATOM 1521 C C . ASN A 1 190 ? 4.263 14.871 -6.939 1.00 51.41 190 ASN A C 1
ATOM 1523 O O . ASN A 1 190 ? 4.164 13.987 -7.776 1.00 51.41 190 ASN A O 1
ATOM 1527 N N . ALA A 1 191 ? 4.809 14.671 -5.745 1.00 51.03 191 ALA A N 1
ATOM 1528 C CA . ALA A 1 191 ? 5.546 13.487 -5.326 1.00 51.03 191 ALA A CA 1
ATOM 1529 C C . ALA A 1 191 ? 4.767 12.528 -4.412 1.00 51.03 191 ALA A C 1
ATOM 1531 O O . ALA A 1 191 ? 5.268 11.454 -4.083 1.00 51.03 191 ALA A O 1
ATOM 1532 N N . CYS A 1 192 ? 3.585 12.933 -3.943 1.00 63.59 192 CYS A N 1
ATOM 1533 C CA . CYS A 1 192 ? 2.751 12.134 -3.050 1.00 63.59 192 CYS A CA 1
ATOM 1534 C C . CYS A 1 192 ? 1.577 11.577 -3.858 1.00 63.59 192 CYS A C 1
ATOM 1536 O O . CYS A 1 192 ? 0.540 12.225 -3.993 1.00 63.59 192 CYS A O 1
ATOM 1538 N N . ASN A 1 193 ? 1.788 10.414 -4.466 1.00 70.75 193 ASN A N 1
ATOM 1539 C CA . ASN A 1 193 ? 0.808 9.741 -5.308 1.00 70.75 193 ASN A CA 1
ATOM 1540 C C . ASN A 1 193 ? 0.901 8.227 -5.089 1.00 70.75 193 ASN A C 1
ATOM 1542 O O . ASN A 1 193 ? 2.002 7.678 -5.029 1.00 70.75 193 ASN A O 1
ATOM 1546 N N . ASP A 1 194 ? -0.248 7.553 -5.042 1.00 78.44 194 ASP A N 1
ATOM 1547 C CA . ASP A 1 194 ? -0.322 6.091 -4.964 1.00 78.44 194 ASP A CA 1
ATOM 1548 C C . ASP A 1 194 ? 0.318 5.432 -6.190 1.00 78.44 194 ASP A C 1
ATOM 1550 O O . ASP A 1 194 ? 0.847 4.333 -6.088 1.00 78.44 194 ASP A O 1
ATOM 1554 N N . LEU A 1 195 ? 0.314 6.109 -7.339 1.00 81.81 195 LEU A N 1
ATOM 1555 C CA . LEU A 1 195 ? 0.905 5.620 -8.586 1.00 81.81 195 LEU A CA 1
ATOM 1556 C C . LEU A 1 195 ? 2.212 6.336 -8.955 1.00 81.81 195 LEU A C 1
ATOM 1558 O O . LEU A 1 195 ? 2.568 6.341 -10.127 1.00 81.81 195 LEU A O 1
ATOM 1562 N N . THR A 1 196 ? 2.890 6.968 -7.986 1.00 79.44 196 THR 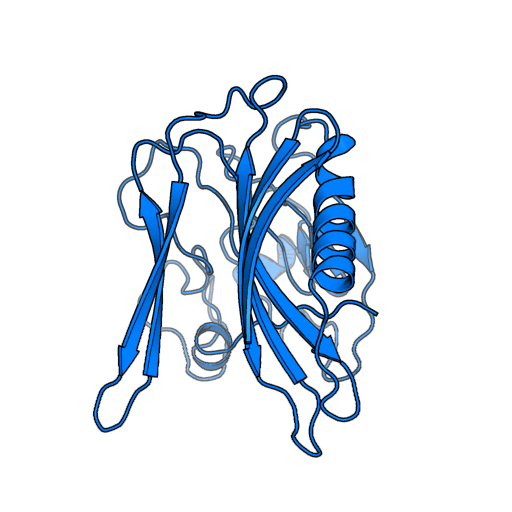A N 1
ATOM 1563 C CA . THR A 1 196 ? 4.226 7.579 -8.165 1.00 79.44 196 THR A CA 1
ATOM 1564 C C . THR A 1 196 ? 4.328 8.386 -9.476 1.00 79.44 196 THR A C 1
ATOM 1566 O O . THR A 1 196 ? 3.472 9.248 -9.703 1.00 79.44 196 THR A O 1
ATOM 1569 N N . ASP A 1 197 ? 5.308 8.080 -10.336 1.00 81.62 197 ASP A N 1
ATOM 1570 C CA . ASP A 1 197 ? 5.509 8.669 -11.663 1.00 81.62 197 ASP A CA 1
ATOM 1571 C C . ASP A 1 197 ? 5.042 7.714 -12.786 1.00 81.62 197 ASP A C 1
ATOM 1573 O O . ASP A 1 197 ? 5.584 7.728 -13.890 1.00 81.62 197 ASP A O 1
ATOM 1577 N N . TRP A 1 198 ? 4.038 6.857 -12.556 1.00 82.25 198 TRP A N 1
ATOM 1578 C CA . TRP A 1 198 ? 3.542 5.893 -13.561 1.00 82.25 198 TRP A CA 1
ATOM 1579 C C . TRP A 1 198 ? 3.097 6.517 -14.890 1.00 82.25 198 TRP A C 1
ATOM 1581 O O . TRP A 1 198 ? 3.126 5.864 -15.935 1.00 82.25 198 TRP A O 1
ATOM 1591 N N . ASN A 1 199 ? 2.681 7.782 -14.881 1.00 77.19 199 ASN A N 1
ATOM 1592 C CA . ASN A 1 199 ? 2.364 8.537 -16.095 1.00 77.19 199 ASN A CA 1
ATOM 1593 C C . ASN A 1 199 ? 3.609 8.963 -16.898 1.00 77.19 199 ASN A C 1
ATOM 1595 O O . ASN A 1 199 ? 3.463 9.496 -17.999 1.00 77.19 199 ASN A O 1
ATOM 1599 N N . GLY A 1 200 ? 4.811 8.707 -16.380 1.00 75.69 200 GLY A N 1
ATOM 1600 C CA . GLY A 1 200 ? 6.095 9.076 -16.955 1.00 75.69 200 GLY A CA 1
ATOM 1601 C C . GLY A 1 200 ? 6.360 10.584 -16.952 1.00 75.69 200 GLY A C 1
ATOM 1602 O O . GLY A 1 200 ? 5.566 11.400 -16.496 1.00 75.69 200 GLY A O 1
ATOM 1603 N N . ILE A 1 201 ? 7.499 10.971 -17.533 1.00 72.12 201 ILE A N 1
ATOM 1604 C CA . ILE A 1 201 ? 7.953 12.375 -17.612 1.00 72.12 201 ILE A CA 1
ATOM 1605 C C . ILE A 1 201 ? 7.230 13.156 -18.745 1.00 72.12 201 ILE A C 1
ATOM 1607 O O . ILE A 1 201 ? 7.387 14.367 -18.878 1.00 72.12 201 ILE A O 1
ATOM 1611 N N . ALA A 1 202 ? 6.429 12.491 -19.594 1.00 58.84 202 ALA A N 1
ATOM 1612 C CA . ALA A 1 202 ? 5.821 13.091 -20.789 1.00 58.84 202 ALA A CA 1
ATOM 1613 C C . ALA A 1 202 ? 4.278 13.078 -20.765 1.00 58.84 202 ALA A C 1
ATOM 1615 O O . ALA A 1 202 ? 3.654 12.040 -20.578 1.00 58.84 202 ALA A O 1
ATOM 1616 N N . ASN A 1 203 ? 3.661 14.221 -21.089 1.00 58.94 203 ASN A N 1
ATOM 1617 C CA . ASN A 1 203 ? 2.214 14.481 -20.973 1.00 58.94 203 ASN A CA 1
ATOM 1618 C C . ASN A 1 203 ? 1.309 13.829 -22.044 1.00 58.94 203 ASN A C 1
ATOM 1620 O O . ASN A 1 203 ? 0.247 14.370 -22.352 1.00 58.94 203 ASN A O 1
ATOM 1624 N N . ASN A 1 204 ? 1.680 12.694 -22.648 1.00 65.50 204 ASN A N 1
ATOM 1625 C CA . ASN A 1 204 ? 0.814 12.066 -23.656 1.00 65.50 204 ASN A CA 1
ATOM 1626 C C . ASN A 1 204 ? 0.911 10.528 -23.708 1.00 65.50 204 ASN A C 1
ATOM 1628 O O . ASN A 1 204 ? 1.396 9.979 -24.703 1.00 65.50 204 ASN A O 1
ATOM 1632 N N . PRO A 1 205 ? 0.468 9.816 -22.652 1.00 70.38 205 PRO A N 1
ATOM 1633 C CA . PRO A 1 205 ? 0.429 8.360 -22.672 1.00 70.38 205 PRO A CA 1
ATOM 1634 C C . PRO A 1 205 ? -0.548 7.856 -23.744 1.00 70.38 205 PRO A C 1
ATOM 1636 O O . PRO A 1 205 ? -1.630 8.423 -23.955 1.00 70.38 205 PRO A O 1
ATOM 1639 N N . ASP A 1 206 ? -0.145 6.791 -24.436 1.00 84.25 206 ASP A N 1
ATOM 1640 C CA . ASP A 1 206 ? -1.001 6.075 -25.380 1.00 84.25 206 ASP A CA 1
ATOM 1641 C C . ASP A 1 206 ? -2.161 5.398 -24.637 1.00 84.25 206 ASP A C 1
ATOM 1643 O O . ASP A 1 206 ? -2.085 5.169 -23.429 1.00 84.25 206 ASP A O 1
ATOM 1647 N N . ASN A 1 207 ? -3.240 5.055 -25.339 1.00 84.31 207 ASN A N 1
ATOM 1648 C CA . ASN A 1 207 ? -4.362 4.375 -24.698 1.00 84.31 207 ASN A CA 1
ATOM 1649 C C . ASN A 1 207 ? -4.011 2.947 -24.266 1.00 84.31 207 ASN A C 1
ATOM 1651 O O . ASN A 1 207 ? -4.475 2.526 -23.209 1.00 84.31 207 ASN A O 1
ATOM 1655 N N . HIS A 1 208 ? -3.191 2.237 -25.047 1.00 84.62 208 HIS A N 1
ATOM 1656 C CA . HIS A 1 208 ? -2.946 0.802 -24.853 1.00 84.62 208 HIS A CA 1
ATOM 1657 C C . HIS A 1 208 ? -1.467 0.415 -24.803 1.00 84.62 208 HIS A C 1
ATOM 1659 O O . HIS A 1 208 ? -1.156 -0.728 -24.497 1.00 84.62 208 HIS A O 1
ATOM 1665 N N . ILE A 1 209 ? -0.556 1.339 -25.121 1.00 84.06 209 ILE A N 1
ATOM 1666 C CA . ILE A 1 209 ? 0.869 1.029 -25.276 1.00 84.06 209 ILE A CA 1
ATOM 1667 C C . ILE A 1 209 ? 1.715 1.900 -24.343 1.00 84.06 209 ILE A C 1
ATOM 1669 O O . ILE A 1 209 ? 1.691 3.129 -24.421 1.00 84.06 209 ILE A O 1
ATOM 1673 N N . SER A 1 210 ? 2.528 1.271 -23.501 1.00 86.56 210 SER A N 1
ATOM 1674 C CA . SER A 1 210 ? 3.523 1.979 -22.691 1.00 86.56 210 SER A CA 1
ATOM 1675 C C . SER A 1 210 ? 4.602 2.615 -23.580 1.00 86.56 210 SER A C 1
ATOM 1677 O O . SER A 1 210 ? 5.099 2.003 -24.527 1.00 86.56 210 SER A O 1
ATOM 1679 N N . LYS A 1 211 ? 4.977 3.869 -23.303 1.00 86.62 211 LYS A N 1
ATOM 1680 C CA . LYS A 1 211 ? 5.921 4.657 -24.120 1.00 86.62 211 LYS A CA 1
ATOM 1681 C C . LYS A 1 211 ? 6.961 5.331 -23.235 1.00 86.62 211 LYS A C 1
ATOM 1683 O O . LYS A 1 211 ? 6.612 6.061 -22.312 1.00 86.62 211 LYS A O 1
ATOM 1688 N N . LYS A 1 212 ? 8.246 5.181 -23.575 1.00 89.50 212 LYS A N 1
ATOM 1689 C CA . LYS A 1 212 ? 9.373 5.726 -22.792 1.00 89.50 212 LYS A CA 1
ATOM 1690 C C . LYS A 1 212 ? 9.285 5.249 -21.329 1.00 89.50 212 LYS A C 1
ATOM 1692 O O . LYS A 1 212 ? 9.396 4.050 -21.095 1.00 89.50 212 LYS A O 1
ATOM 1697 N N . TYR A 1 213 ? 9.046 6.166 -20.391 1.00 88.12 213 TYR A N 1
ATOM 1698 C CA . TYR A 1 213 ? 8.846 5.908 -18.960 1.00 88.12 213 TYR A CA 1
ATOM 1699 C C . TYR A 1 213 ? 7.370 5.799 -18.541 1.00 88.12 213 TYR A C 1
ATOM 1701 O O . TYR A 1 213 ? 7.089 5.532 -17.381 1.00 88.12 213 TYR A O 1
ATOM 1709 N N . ALA A 1 214 ? 6.425 6.044 -19.452 1.00 88.00 214 ALA A N 1
ATOM 1710 C CA . ALA A 1 214 ? 5.001 6.080 -19.142 1.00 88.00 214 ALA A CA 1
ATOM 1711 C C . ALA A 1 214 ? 4.329 4.729 -19.397 1.00 88.00 214 ALA A C 1
ATOM 1713 O O . ALA A 1 214 ? 4.534 4.118 -20.453 1.00 88.00 214 ALA A O 1
ATOM 1714 N N . HIS A 1 215 ? 3.466 4.328 -18.468 1.00 88.69 215 HIS A N 1
ATOM 1715 C CA . HIS A 1 215 ? 2.484 3.263 -18.670 1.00 88.69 215 HIS A CA 1
ATOM 1716 C C . HIS A 1 215 ? 1.384 3.685 -19.652 1.00 88.69 215 HIS A C 1
ATOM 1718 O O . HIS A 1 215 ? 1.193 4.877 -19.928 1.00 88.69 215 HIS A O 1
ATOM 1724 N N . SER A 1 216 ? 0.634 2.716 -20.180 1.00 87.56 216 SER A N 1
ATOM 1725 C CA . SER A 1 216 ? -0.557 3.017 -20.977 1.00 87.56 216 SER A CA 1
ATOM 1726 C C . SER A 1 216 ? -1.645 3.683 -20.120 1.00 87.56 216 SER A C 1
ATOM 1728 O O . SER A 1 216 ? -1.725 3.491 -18.904 1.00 87.56 216 SER A O 1
ATOM 1730 N N . LYS A 1 217 ? -2.551 4.456 -20.735 1.00 87.44 217 LYS A N 1
ATOM 1731 C CA . LYS A 1 217 ? -3.704 5.020 -20.008 1.00 87.44 217 LYS A CA 1
ATOM 1732 C C . LYS A 1 217 ? -4.617 3.935 -19.443 1.00 87.44 217 LYS A C 1
ATOM 1734 O O . LYS A 1 217 ? -5.280 4.203 -18.444 1.00 87.44 217 LYS A O 1
ATOM 1739 N N . ALA A 1 218 ? -4.692 2.764 -20.078 1.00 86.94 218 ALA A N 1
ATOM 1740 C CA . ALA A 1 218 ? -5.446 1.632 -19.553 1.00 86.94 218 ALA A CA 1
ATOM 1741 C C . ALA A 1 218 ? -4.858 1.151 -18.217 1.00 86.94 218 ALA A C 1
ATOM 1743 O O . ALA A 1 218 ? -5.606 0.998 -17.253 1.00 86.94 218 ALA A O 1
ATOM 1744 N N . ASP A 1 219 ? -3.534 1.024 -18.120 1.00 85.38 219 ASP A N 1
ATOM 1745 C CA . ASP A 1 219 ? -2.854 0.604 -16.888 1.00 85.38 219 ASP A CA 1
ATOM 1746 C C . ASP A 1 219 ? -2.980 1.662 -15.786 1.00 85.38 219 ASP A C 1
ATOM 1748 O O . ASP A 1 219 ? -3.376 1.352 -14.665 1.00 85.38 219 ASP A O 1
ATOM 1752 N N . ILE A 1 220 ? -2.758 2.939 -16.119 1.00 84.94 220 ILE A N 1
ATOM 1753 C CA . ILE A 1 220 ? -2.868 4.056 -15.160 1.00 84.94 220 ILE A CA 1
ATOM 1754 C C . ILE A 1 220 ? -4.291 4.175 -14.588 1.00 84.94 220 ILE A C 1
ATOM 1756 O O . ILE A 1 220 ? -4.470 4.571 -13.439 1.00 84.94 220 ILE A O 1
ATOM 1760 N N . LYS A 1 221 ? -5.319 3.857 -15.386 1.00 85.38 221 LYS A N 1
ATOM 1761 C CA . LYS A 1 221 ? -6.730 3.887 -14.961 1.00 85.38 221 LYS A CA 1
ATOM 1762 C C . LYS A 1 221 ? -7.216 2.569 -14.354 1.00 85.38 221 LYS A C 1
ATOM 1764 O O . LYS A 1 221 ? -8.390 2.475 -13.995 1.00 85.38 221 LYS A O 1
ATOM 1769 N N . SER A 1 222 ? -6.354 1.563 -14.264 1.00 84.88 222 SER A N 1
ATOM 1770 C CA . SER A 1 222 ? -6.679 0.285 -13.639 1.00 84.88 222 SER A CA 1
ATOM 1771 C C . SER A 1 222 ? -6.533 0.356 -12.117 1.00 84.88 222 SER A C 1
ATOM 1773 O O . SER A 1 222 ? -6.066 1.340 -11.549 1.00 84.88 222 SER A O 1
ATOM 1775 N N . THR A 1 223 ? -6.977 -0.694 -11.428 1.00 82.75 223 THR A N 1
ATOM 1776 C CA . THR A 1 223 ? -6.861 -0.819 -9.969 1.00 82.75 223 THR A CA 1
ATOM 1777 C C . THR A 1 223 ? -6.050 -2.058 -9.627 1.00 82.75 223 THR A C 1
ATOM 1779 O O . THR A 1 223 ? -6.352 -3.148 -10.111 1.00 82.75 223 THR A O 1
ATOM 1782 N N . ILE A 1 224 ? -5.049 -1.906 -8.759 1.00 82.81 224 ILE A N 1
ATOM 1783 C CA . ILE A 1 224 ? -4.309 -3.040 -8.200 1.00 82.81 224 ILE A CA 1
ATOM 1784 C C . ILE A 1 224 ? -5.094 -3.604 -7.016 1.00 82.81 224 ILE A C 1
ATOM 1786 O O . ILE A 1 224 ? -5.354 -2.905 -6.039 1.00 82.81 224 ILE A O 1
ATOM 1790 N N . MET A 1 225 ? -5.452 -4.886 -7.098 1.00 81.69 225 MET A N 1
ATOM 1791 C CA . MET A 1 225 ? -6.123 -5.617 -6.022 1.00 81.69 225 MET A CA 1
ATOM 1792 C C . MET A 1 225 ? -5.154 -6.617 -5.386 1.00 81.69 225 MET A C 1
ATOM 1794 O O . MET A 1 225 ? -4.553 -7.433 -6.082 1.00 81.69 225 MET A O 1
ATOM 1798 N N . ILE A 1 226 ? -5.013 -6.562 -4.060 1.00 79.38 226 ILE A N 1
ATOM 1799 C CA . ILE A 1 226 ? -4.152 -7.461 -3.281 1.00 79.38 226 ILE A CA 1
ATOM 1800 C C . ILE A 1 226 ? -5.043 -8.462 -2.551 1.00 79.38 226 ILE A C 1
ATOM 1802 O O . ILE A 1 226 ? -5.929 -8.071 -1.791 1.00 79.38 226 ILE A O 1
ATOM 1806 N N . PHE A 1 227 ? -4.795 -9.753 -2.767 1.00 74.62 227 PHE A N 1
ATOM 1807 C CA . PHE A 1 227 ? -5.553 -10.840 -2.153 1.00 74.62 227 PHE A CA 1
ATOM 1808 C C . PHE A 1 227 ? -4.667 -11.618 -1.183 1.00 74.62 227 PHE A C 1
ATOM 1810 O O . PHE A 1 227 ? -3.536 -11.972 -1.511 1.00 74.62 227 PHE A O 1
ATOM 1817 N N . TYR A 1 228 ? -5.203 -11.927 -0.004 1.00 70.06 228 TYR A N 1
ATOM 1818 C CA . TYR A 1 228 ? -4.609 -12.882 0.928 1.00 70.06 228 TYR A CA 1
ATOM 1819 C C . TYR A 1 228 ? -5.367 -14.208 0.833 1.00 70.06 228 TYR A C 1
ATOM 1821 O O . TYR A 1 228 ? -6.596 -14.202 0.726 1.00 70.06 228 TYR A O 1
ATOM 1829 N N . ARG A 1 229 ? -4.644 -15.328 0.871 1.00 66.38 229 ARG A N 1
ATOM 1830 C CA . ARG A 1 229 ? -5.208 -16.682 0.884 1.00 66.38 229 ARG A CA 1
ATOM 1831 C C . ARG A 1 229 ? -4.838 -17.397 2.174 1.00 66.38 229 ARG A C 1
ATOM 1833 O O . ARG A 1 229 ? -3.669 -17.261 2.593 1.00 66.38 229 ARG A O 1
#

Organism: Ciona intestinalis (NCBI:txid7719)

Foldseek 3Di:
DKDWDWDDDPQKIKTKIWDWDFDDQFKIKIKMKIKIDGCPPQVWDPPKDKDWDWDDDPPDIDIDIDIDDDTDSMDIDIDIDIDHRRDDCDPVNVSVVVVVVCVVVVPDDDDDAKDLPADKDFADDPDDDFDCFQWPAPQCPVQKGFRIKGAWAAAPQGWTFGIFPRIRTPTRDCQQRGFATDGDPPDDDPQHHRNRCQQPPDDDAAQRGRYNSHGHPVVVPDDDHDDDD

Secondary structure (DSSP, 8-state):
-EEEEEEEETTEEEEEEEEEE-SSSS--EEEEEEEEEETTTT---SS-EEEEEEEE-SS-EEEEEEEES---S-EEEEEEE--GGG----HHHHHHHHHHHHHHHHT---PPTT-TTS-EEE---SSS---HHHHS-GGGTTTEEESEEEES-B-TTSPEEEEETTEEESSS--TTT-EEEE--TTS-SSS--TTTTTT-SSS---SS--BTTBPPHHHHTS-------

Radius of gyration: 19.05 Å; chains: 1; bounding box: 50×37×46 Å